Protein AF-A0A142YJD1-F1 (afdb_monomer)

Foldseek 3Di:
DDALLNVVCVVCPPPNLVVLCVQLVHDSQLSCQLLLQLLLLLLLLLLVCLLVVNQLPLLLVVLCCLQVPCVVVCVVPVPPDDPPDDDPQLLVSSCVRNPPQSQVSLVVSCVRSVGDSSSSSNSSSVVNSVSSNSLSVVLCVVPHRDSVSSNVVSVVCVVVSQVSHPPPDDSVSGDDDPDDDPPPDPDDPDDDDDPPPVVVVVVVVVVVVVVCVVVPDDDDDDDDDDDDDDDDDDDDDDDDDDDDDDDDPDPDDDQDALVVLLVLLLVLLVQLLVLLVQPQALVSLVVCVVVLVVSLVSLVVSVVSLVRDDPVSLVVSLVSCVVSLVSSVVSLVVQCVHPNNCVRCVVSSVSVNVSSVVSND

Mean predicted aligned error: 21.3 Å

Solvent-accessible surface area (backbone atoms only — not comparable to full-atom values): 21365 Å² total; per-residue (Å²): 133,84,50,72,65,54,59,53,49,63,65,46,71,54,78,51,36,60,50,48,13,63,74,42,74,48,55,55,69,39,43,49,48,33,48,58,40,44,56,28,47,52,52,45,50,52,35,51,36,32,71,67,67,78,34,34,65,61,52,49,54,53,28,45,49,50,62,71,40,74,51,58,51,36,71,74,32,88,76,73,58,67,96,84,63,72,77,79,52,20,42,57,56,45,35,69,68,46,43,76,45,37,60,51,48,33,55,52,43,18,68,74,31,74,43,55,54,67,31,43,44,52,49,42,26,62,45,35,55,53,54,45,37,52,52,26,52,57,35,53,76,72,80,35,94,46,67,69,52,50,42,52,47,38,61,67,42,42,66,58,31,61,71,48,34,49,93,94,65,54,84,83,76,50,80,74,74,89,89,67,88,80,81,70,80,83,75,72,94,68,93,76,82,76,68,79,66,56,60,60,54,52,52,52,53,52,52,52,52,52,54,52,62,70,71,69,64,85,85,78,78,87,81,88,79,89,80,83,90,84,84,90,85,90,81,84,83,86,83,86,89,87,86,84,82,90,75,80,84,74,90,68,77,81,75,76,50,46,65,60,54,38,50,54,51,48,49,51,44,50,52,53,43,49,54,50,67,68,36,82,41,40,68,42,37,64,67,40,49,65,57,57,52,49,49,49,54,51,50,53,56,50,45,62,51,55,74,69,37,55,73,75,41,48,53,55,31,29,64,70,40,48,66,52,53,53,54,36,51,54,46,52,55,55,40,51,70,36,76,64,21,30,86,70,40,42,75,60,50,52,51,43,52,54,59,57,47,67,62,68,108

Secondary structure (DSSP, 8-state):
---HHHHHHHHTSSHHHHHHHHHHTS-HHHHHHHHHHHHHHHHHHHHHHHHTTSSHHHHHHHHHHHHHSTHHHHHHSTT---TT-----HHHHHHHHHTHHHHHHHHHHHHHHT--HHHHHHHHHHHHHHHHHHHHHHHHTTT-S-HHHHHHHHHHHHHHHHHHSPTT--GGGSPPPSSS------------PPPTTHHHHHHHHHHHHHHHHHHS----PPP----PPPPP-------------PPP---PPPPPPHHHHHHHHHHHHHHHHHHHHH--SHHHHHHHHHHHHHHHHHHHHHHHHHTTS-HHHHHHHHHHHHHHHHHHHHHHHHHHTSTTTHHHHHHHHHHHHHHHHTTT-

Radius of gyration: 28.88 Å; Cα contacts (8 Å, |Δi|>4): 289; chains: 1; bounding box: 71×79×70 Å

pLDDT: mean 72.37, std 17.25, range [32.62, 90.38]

Structure (mmCIF, N/CA/C/O backbone):
data_AF-A0A142YJD1-F1
#
_entry.id   AF-A0A142YJD1-F1
#
loop_
_atom_site.group_PDB
_atom_site.id
_atom_site.type_symbol
_atom_site.label_atom_id
_atom_site.label_alt_id
_atom_site.label_comp_id
_atom_site.label_asym_id
_atom_site.label_entity_id
_atom_site.label_seq_id
_atom_site.pdbx_PDB_ins_code
_atom_site.Cartn_x
_atom_site.Cartn_y
_atom_site.Cartn_z
_atom_site.occupancy
_atom_site.B_iso_or_equiv
_atom_site.auth_seq_id
_atom_site.auth_comp_id
_atom_site.auth_asym_id
_atom_site.auth_atom_id
_atom_site.pdbx_PDB_model_num
ATOM 1 N N . MET A 1 1 ? 2.853 -19.750 1.373 1.00 45.62 1 MET A N 1
ATOM 2 C CA . MET A 1 1 ? 3.426 -18.808 2.361 1.00 45.62 1 MET A CA 1
ATOM 3 C C . MET A 1 1 ? 2.301 -18.374 3.280 1.00 45.62 1 MET A C 1
ATOM 5 O O . MET A 1 1 ? 1.230 -18.085 2.761 1.00 45.62 1 MET A O 1
ATOM 9 N N . ALA A 1 2 ? 2.502 -18.394 4.598 1.00 53.28 2 ALA A N 1
ATOM 10 C CA . ALA A 1 2 ? 1.503 -17.897 5.545 1.00 53.28 2 ALA A CA 1
ATOM 11 C C . ALA A 1 2 ? 1.293 -16.387 5.338 1.00 53.28 2 ALA A C 1
ATOM 13 O O . ALA A 1 2 ? 2.260 -15.671 5.062 1.00 53.28 2 ALA A O 1
ATOM 14 N N . SER A 1 3 ? 0.049 -15.910 5.430 1.00 69.81 3 SER A N 1
ATOM 15 C CA . SER A 1 3 ? -0.227 -14.475 5.357 1.00 69.81 3 SER A CA 1
ATOM 16 C C . SER A 1 3 ? 0.307 -13.784 6.612 1.00 69.81 3 SER A C 1
ATOM 18 O O . SER A 1 3 ? 0.278 -14.364 7.698 1.00 69.81 3 SER A O 1
ATOM 20 N N . ILE A 1 4 ? 0.734 -12.521 6.500 1.00 63.72 4 ILE A N 1
ATOM 21 C CA . ILE A 1 4 ? 1.094 -11.688 7.664 1.00 63.72 4 ILE A CA 1
ATOM 22 C C . ILE A 1 4 ? -0.046 -11.657 8.698 1.00 63.72 4 ILE A C 1
ATOM 24 O O . ILE A 1 4 ? 0.181 -11.617 9.903 1.00 63.72 4 ILE A O 1
ATOM 28 N N . ILE A 1 5 ? -1.284 -11.768 8.213 1.00 65.12 5 ILE A N 1
ATOM 29 C CA . ILE A 1 5 ? -2.489 -11.857 9.026 1.00 65.12 5 ILE A CA 1
ATOM 30 C C . ILE A 1 5 ? -2.532 -13.158 9.834 1.00 65.12 5 ILE A C 1
ATOM 32 O O . ILE A 1 5 ? -2.921 -13.115 10.996 1.00 65.12 5 ILE A O 1
ATOM 36 N N . ASP A 1 6 ? -2.129 -14.293 9.261 1.00 67.62 6 ASP A N 1
ATOM 37 C CA . ASP A 1 6 ? -2.118 -15.578 9.969 1.00 67.62 6 ASP A CA 1
ATOM 38 C C . ASP A 1 6 ? -1.031 -15.600 11.048 1.00 67.62 6 ASP A C 1
ATOM 40 O O . ASP A 1 6 ? -1.288 -16.041 12.162 1.00 67.62 6 ASP A O 1
ATOM 44 N N . VAL A 1 7 ? 0.142 -15.024 10.760 1.00 64.81 7 VAL A N 1
ATOM 45 C CA . VAL A 1 7 ? 1.244 -14.896 11.731 1.00 64.81 7 VAL A CA 1
ATOM 46 C C . VAL A 1 7 ? 0.843 -14.018 12.922 1.00 64.81 7 VAL A C 1
ATOM 48 O O . VAL A 1 7 ? 1.115 -14.362 14.070 1.00 64.81 7 VAL A O 1
ATOM 51 N N . ILE A 1 8 ? 0.160 -12.897 12.667 1.00 65.44 8 ILE A N 1
ATOM 52 C CA . ILE A 1 8 ? -0.301 -11.997 13.734 1.00 65.44 8 ILE A CA 1
ATOM 53 C C . ILE A 1 8 ? -1.469 -12.621 14.514 1.00 65.44 8 ILE A C 1
ATOM 55 O O . ILE A 1 8 ? -1.533 -12.485 15.734 1.00 65.44 8 ILE A O 1
ATOM 59 N N . LYS A 1 9 ? -2.384 -13.335 13.844 1.00 68.19 9 LYS A N 1
ATOM 60 C CA . LYS A 1 9 ? -3.492 -14.049 14.502 1.00 68.19 9 LYS A CA 1
ATOM 61 C C . LYS A 1 9 ? -2.994 -15.160 15.423 1.00 68.19 9 LYS A C 1
ATOM 63 O O . LYS A 1 9 ? -3.526 -15.301 16.523 1.00 68.19 9 LYS A O 1
ATOM 68 N N . ASP A 1 10 ? -1.974 -15.905 15.010 1.00 68.25 10 ASP A N 1
ATOM 69 C CA . ASP A 1 10 ? -1.376 -16.969 15.820 1.00 68.25 10 ASP A CA 1
ATOM 70 C C . ASP A 1 10 ? -0.753 -16.404 17.112 1.00 68.25 10 ASP A C 1
ATOM 72 O O . ASP A 1 10 ? -1.038 -16.887 18.207 1.00 68.25 10 ASP A O 1
ATOM 76 N N . GLN A 1 11 ? -0.048 -15.266 17.022 1.00 58.06 11 GLN A N 1
ATOM 77 C CA . GLN A 1 11 ? 0.482 -14.550 18.195 1.00 58.06 11 GLN A CA 1
ATOM 78 C C . GLN A 1 11 ? -0.601 -13.971 19.128 1.00 58.06 11 GLN A C 1
ATOM 80 O O . GLN A 1 11 ? -0.364 -13.805 20.325 1.00 58.06 11 GLN A O 1
ATOM 85 N N . LEU A 1 12 ? -1.799 -13.680 18.612 1.00 61.16 12 LEU A N 1
ATOM 86 C CA . LEU A 1 12 ? -2.906 -13.078 19.369 1.00 61.16 12 LEU A CA 1
ATOM 87 C C . LEU A 1 12 ? -3.793 -14.084 20.124 1.00 61.16 12 LEU A C 1
ATOM 89 O O . LEU A 1 12 ? -4.690 -13.665 20.855 1.00 61.16 12 LEU A O 1
ATOM 93 N N . SER A 1 13 ? -3.603 -15.392 19.944 1.00 61.88 13 SER A N 1
ATOM 94 C CA . SER A 1 13 ? -4.631 -16.391 20.285 1.00 61.88 13 SER A CA 1
ATOM 95 C C . SER A 1 13 ? -4.638 -16.888 21.743 1.00 61.88 13 SER A C 1
ATOM 97 O O . SER A 1 13 ? -5.540 -17.636 22.112 1.00 61.88 13 SER A O 1
ATOM 99 N N . GLY A 1 14 ? -3.698 -16.458 22.595 1.00 64.94 14 GLY A N 1
ATOM 100 C CA . GLY A 1 14 ? -3.580 -16.944 23.980 1.00 64.94 14 GLY A CA 1
ATOM 101 C C . GLY A 1 14 ? -3.284 -15.852 25.011 1.00 64.94 14 GLY A C 1
ATOM 102 O O . GLY A 1 14 ? -4.094 -14.961 25.252 1.00 64.94 14 GLY A O 1
ATOM 103 N N . ASP A 1 15 ? -2.096 -15.923 25.612 1.00 66.25 15 ASP A N 1
ATOM 104 C CA . ASP A 1 15 ? -1.635 -15.107 26.751 1.00 66.25 15 ASP A CA 1
ATOM 105 C C . ASP A 1 15 ? -1.685 -13.586 26.493 1.00 66.25 15 ASP A C 1
ATOM 107 O O . ASP A 1 15 ? -1.923 -12.770 27.386 1.00 66.25 15 ASP A O 1
ATOM 111 N N . MET A 1 16 ? -1.507 -13.195 25.230 1.00 67.19 16 MET A N 1
ATOM 112 C CA . MET A 1 16 ? -1.486 -11.799 24.806 1.00 67.19 16 MET A CA 1
ATOM 113 C C . MET A 1 16 ? -2.874 -11.153 24.838 1.00 67.19 16 MET A C 1
ATOM 115 O O . MET A 1 16 ? -2.995 -9.971 25.157 1.00 67.19 16 MET A O 1
ATOM 119 N N . LEU A 1 17 ? -3.928 -11.927 24.564 1.00 72.44 17 LEU A N 1
ATOM 120 C CA . LEU A 1 17 ? -5.298 -11.426 24.527 1.00 72.44 17 LEU A CA 1
ATOM 121 C C . LEU A 1 17 ? -5.806 -11.073 25.928 1.00 72.44 17 LEU A C 1
ATOM 123 O O . LEU A 1 17 ? -6.417 -10.020 26.098 1.00 72.44 17 LEU A O 1
ATOM 127 N N . GLY A 1 18 ? -5.502 -11.916 26.921 1.00 75.81 18 GLY A N 1
ATOM 128 C CA . GLY A 1 18 ? -5.834 -11.670 28.328 1.00 75.81 18 GLY A CA 1
ATOM 129 C C . GLY A 1 18 ? -5.043 -10.501 28.931 1.00 75.81 18 GLY A C 1
ATOM 130 O O . GLY A 1 18 ? -5.563 -9.708 29.717 1.00 75.81 18 GLY A O 1
ATOM 131 N N . LYS A 1 19 ? -3.785 -10.322 28.509 1.00 74.81 19 LYS A N 1
ATOM 132 C CA . LYS A 1 19 ? -2.979 -9.145 28.876 1.00 74.81 19 LYS A CA 1
ATOM 133 C C . LYS A 1 19 ? -3.511 -7.866 28.235 1.00 74.81 19 LYS A C 1
ATOM 135 O O . LYS A 1 19 ? -3.614 -6.845 28.910 1.00 74.81 19 LYS A O 1
ATOM 140 N N . MET A 1 20 ? -3.897 -7.921 26.961 1.00 73.31 20 MET A N 1
ATOM 141 C CA . MET A 1 20 ? -4.490 -6.784 26.257 1.00 73.31 20 MET A CA 1
ATOM 142 C C . MET A 1 20 ? -5.860 -6.415 26.824 1.00 73.31 20 MET A C 1
ATOM 144 O O . MET A 1 20 ? -6.098 -5.236 27.048 1.00 73.31 20 MET A O 1
ATOM 148 N N . SER A 1 21 ? -6.738 -7.384 27.104 1.00 79.12 21 SER A N 1
ATOM 149 C CA . SER A 1 21 ? -8.054 -7.134 27.712 1.00 79.12 21 SER A CA 1
ATOM 150 C C . SER A 1 21 ? -7.926 -6.452 29.076 1.00 79.12 21 SER A C 1
ATOM 152 O O . SER A 1 21 ? -8.615 -5.467 29.336 1.00 79.12 21 SER A O 1
ATOM 154 N N . SER A 1 22 ? -6.966 -6.898 29.893 1.00 81.06 22 SER A N 1
ATOM 155 C CA . SER A 1 22 ? -6.649 -6.297 31.192 1.00 81.06 22 SER A CA 1
ATOM 156 C C . SER A 1 22 ? -6.077 -4.884 31.053 1.00 81.06 22 SER A C 1
ATOM 158 O O . SER A 1 22 ? -6.475 -3.983 31.784 1.00 81.06 22 SER A O 1
ATOM 160 N N . ALA A 1 23 ? -5.179 -4.670 30.087 1.00 75.19 23 ALA A N 1
ATOM 161 C CA . ALA A 1 23 ? -4.550 -3.374 29.839 1.00 75.19 23 ALA A CA 1
ATOM 162 C C . ALA A 1 23 ? -5.522 -2.322 29.280 1.00 75.19 23 ALA A C 1
ATOM 164 O O . ALA A 1 23 ? -5.355 -1.131 29.539 1.00 75.19 23 ALA A O 1
ATOM 165 N N . ILE A 1 24 ? -6.527 -2.742 28.507 1.00 81.38 24 ILE A N 1
ATOM 166 C CA . ILE A 1 24 ? -7.519 -1.832 27.917 1.00 81.38 24 ILE A CA 1
ATOM 167 C C . ILE A 1 24 ? -8.821 -1.742 28.727 1.00 81.38 24 ILE A C 1
ATOM 169 O O . ILE A 1 24 ? -9.654 -0.893 28.422 1.00 81.38 24 ILE A O 1
ATOM 173 N N . GLY A 1 25 ? -8.992 -2.586 29.749 1.00 83.12 25 GLY A N 1
ATOM 174 C CA . GLY A 1 25 ? -10.167 -2.595 30.624 1.00 83.12 25 GLY A CA 1
ATOM 175 C C . GLY A 1 25 ? -11.447 -3.114 29.961 1.00 83.12 25 GLY A C 1
ATOM 176 O O . GLY A 1 25 ? -12.539 -2.707 30.348 1.00 83.12 25 GLY A O 1
ATOM 177 N N . GLU A 1 26 ? -11.337 -3.988 28.956 1.00 86.75 26 GLU A N 1
ATOM 178 C CA . GLU A 1 26 ? -12.481 -4.520 28.197 1.00 86.75 26 GLU A CA 1
ATOM 179 C C . GLU A 1 26 ? -12.514 -6.049 28.228 1.00 86.75 26 GLU A C 1
ATOM 181 O O . GLU A 1 26 ? -11.526 -6.709 28.533 1.00 86.75 26 GLU A O 1
ATOM 186 N N . SER A 1 27 ? -13.658 -6.642 27.878 1.00 86.12 27 SER A N 1
ATOM 187 C CA . SER A 1 27 ? -13.786 -8.103 27.791 1.00 86.12 27 SER A CA 1
ATOM 188 C C . SER A 1 27 ? -12.902 -8.690 26.683 1.00 86.12 27 SER A C 1
ATOM 190 O O . SER A 1 27 ? -12.828 -8.117 25.595 1.00 86.12 27 SER A O 1
ATOM 192 N N . GLU A 1 28 ? -12.353 -9.890 26.887 1.00 82.50 28 GLU A N 1
ATOM 193 C CA . GLU A 1 28 ? -11.561 -10.608 25.873 1.00 82.50 28 GLU A CA 1
ATOM 194 C C . GLU A 1 28 ? -12.276 -10.755 24.522 1.00 82.50 28 GLU A C 1
ATOM 196 O O . GLU A 1 28 ? -11.635 -10.661 23.478 1.00 82.50 28 GLU A O 1
ATOM 201 N N . ALA A 1 29 ? -13.601 -10.937 24.517 1.00 83.06 29 ALA A N 1
ATOM 202 C CA . ALA A 1 29 ? -14.391 -11.041 23.290 1.00 83.06 29 ALA A CA 1
ATOM 203 C C . ALA A 1 29 ? -14.360 -9.741 22.469 1.00 83.06 29 ALA A C 1
ATOM 205 O O . ALA A 1 29 ? -14.108 -9.767 21.261 1.00 83.06 29 ALA A O 1
ATOM 206 N N . LYS A 1 30 ? -14.555 -8.594 23.130 1.00 84.75 30 LYS A N 1
ATOM 207 C CA . LYS A 1 30 ? -14.435 -7.274 22.503 1.00 84.75 30 LYS A CA 1
ATOM 208 C C . LYS A 1 30 ? -13.003 -6.976 22.072 1.00 84.75 30 LYS A C 1
ATOM 210 O O . LYS A 1 30 ? -12.802 -6.507 20.958 1.00 84.75 30 LYS A O 1
ATOM 215 N N . THR A 1 31 ? -12.014 -7.310 22.902 1.00 84.81 31 THR A N 1
ATOM 216 C CA . THR A 1 31 ? -10.588 -7.167 22.573 1.00 84.81 31 THR A CA 1
ATOM 217 C C . THR A 1 31 ? -10.221 -7.981 21.339 1.00 84.81 31 THR A C 1
ATOM 219 O O . THR A 1 31 ? -9.565 -7.466 20.442 1.00 84.81 31 THR A O 1
ATOM 222 N N . ARG A 1 32 ? -10.693 -9.229 21.243 1.00 84.31 32 ARG A N 1
ATOM 223 C CA . ARG A 1 32 ? -10.475 -10.106 20.084 1.00 84.31 32 ARG A CA 1
ATOM 224 C C . ARG A 1 32 ? -11.132 -9.557 18.827 1.00 84.31 32 ARG A C 1
ATOM 226 O O . ARG A 1 32 ? -10.501 -9.551 17.775 1.00 84.31 32 ARG A O 1
ATOM 233 N N . SER A 1 33 ? -12.372 -9.083 18.940 1.00 85.81 33 SER A N 1
ATOM 234 C CA . SER A 1 33 ? -13.087 -8.441 17.832 1.00 85.81 33 SER A CA 1
ATOM 235 C C . SER A 1 33 ? -12.348 -7.188 17.348 1.00 85.81 33 SER A C 1
ATOM 237 O O . SER A 1 33 ? -12.042 -7.058 16.162 1.00 85.81 33 SER A O 1
ATOM 239 N N . ALA A 1 34 ? -11.966 -6.308 18.278 1.00 86.75 34 ALA A N 1
ATOM 240 C CA . ALA A 1 34 ? -11.208 -5.098 17.993 1.00 86.75 34 ALA A CA 1
ATOM 241 C C . ALA A 1 34 ? -9.848 -5.416 17.369 1.00 86.75 34 ALA A C 1
ATOM 243 O O . ALA A 1 34 ? -9.496 -4.828 16.358 1.00 86.75 34 ALA A O 1
ATOM 244 N N . ALA A 1 35 ? -9.094 -6.368 17.911 1.00 84.94 35 ALA A N 1
ATOM 245 C CA . ALA A 1 35 ? -7.773 -6.707 17.401 1.00 84.94 35 ALA A CA 1
ATOM 246 C C . ALA A 1 35 ? -7.844 -7.400 16.028 1.00 84.94 35 ALA A C 1
ATOM 248 O O . ALA A 1 35 ? -7.073 -7.071 15.125 1.00 84.94 35 ALA A O 1
ATOM 249 N N . GLY A 1 36 ? -8.826 -8.287 15.836 1.00 84.25 36 GLY A N 1
ATOM 250 C CA . GLY A 1 36 ? -9.086 -8.962 14.564 1.00 84.25 36 GLY A CA 1
ATOM 251 C C . GLY A 1 36 ? -9.480 -8.007 13.437 1.00 84.25 36 GLY A C 1
ATOM 252 O O . GLY A 1 36 ? -9.153 -8.272 12.284 1.00 84.25 36 GLY A O 1
ATOM 253 N N . ALA A 1 37 ? -10.118 -6.881 13.763 1.00 87.00 37 ALA A N 1
ATOM 254 C CA . ALA A 1 37 ? -10.401 -5.802 12.821 1.00 87.00 37 ALA A CA 1
ATOM 255 C C . ALA A 1 37 ? -9.256 -4.777 12.716 1.00 87.00 37 ALA A C 1
ATOM 257 O O . ALA A 1 37 ? -9.010 -4.247 11.633 1.00 87.00 37 ALA A O 1
ATOM 258 N N . ALA A 1 38 ? -8.521 -4.519 13.800 1.00 87.31 38 ALA A N 1
ATOM 259 C CA . ALA A 1 38 ? -7.427 -3.550 13.850 1.00 87.31 38 ALA A CA 1
ATOM 260 C C . ALA A 1 38 ? -6.281 -3.937 12.921 1.00 87.31 38 ALA A C 1
ATOM 262 O O . ALA A 1 38 ? -5.824 -3.109 12.142 1.00 87.31 38 ALA A O 1
ATOM 263 N N . VAL A 1 39 ? -5.836 -5.193 12.982 1.00 88.94 39 VAL A N 1
ATOM 264 C CA . VAL A 1 39 ? -4.693 -5.685 12.202 1.00 88.94 39 VAL A CA 1
ATOM 265 C C . VAL A 1 39 ? -4.894 -5.481 10.694 1.00 88.94 39 VAL A C 1
ATOM 267 O O . VAL A 1 39 ? -4.079 -4.781 10.085 1.00 88.94 39 VAL A O 1
ATOM 270 N N . PRO A 1 40 ? -5.966 -6.006 10.066 1.00 87.56 40 PRO A N 1
ATOM 271 C CA . PRO A 1 40 ? -6.187 -5.796 8.641 1.00 87.56 40 PRO A CA 1
ATOM 272 C C . PRO A 1 40 ? -6.481 -4.328 8.314 1.00 87.56 40 PRO A C 1
ATOM 274 O O . PRO A 1 40 ? -6.067 -3.870 7.257 1.00 87.56 40 PRO A O 1
ATOM 277 N N . SER A 1 41 ? -7.107 -3.556 9.211 1.00 88.94 41 SER A N 1
ATOM 278 C CA . SER A 1 41 ? -7.398 -2.133 8.964 1.00 88.94 41 SER A CA 1
ATOM 279 C C . SER A 1 41 ? -6.149 -1.248 8.983 1.00 88.94 41 SER A C 1
ATOM 281 O O . SER A 1 41 ? -5.998 -0.382 8.126 1.00 88.94 41 SER A O 1
ATOM 283 N N . VAL A 1 42 ? -5.223 -1.475 9.920 1.00 89.50 42 VAL A N 1
ATOM 284 C CA . VAL A 1 42 ? -3.933 -0.768 9.961 1.00 89.50 42 VAL A CA 1
ATOM 285 C C . VAL A 1 42 ? -3.107 -1.124 8.726 1.00 89.50 42 VAL A C 1
ATOM 287 O O . VAL A 1 42 ? -2.574 -0.230 8.077 1.00 89.50 42 VAL A O 1
ATOM 290 N N . LEU A 1 43 ? -3.050 -2.406 8.349 1.00 89.25 43 LEU A N 1
ATOM 291 C CA . LEU A 1 43 ? -2.361 -2.841 7.129 1.00 89.25 43 LEU A CA 1
ATOM 292 C C . LEU A 1 43 ? -2.983 -2.236 5.866 1.00 89.25 43 LEU A C 1
ATOM 294 O O . LEU A 1 43 ? -2.256 -1.808 4.975 1.00 89.25 43 LEU A O 1
ATOM 298 N N . ALA A 1 44 ? -4.312 -2.164 5.802 1.00 87.69 44 ALA A N 1
ATOM 299 C CA . ALA A 1 44 ? -5.05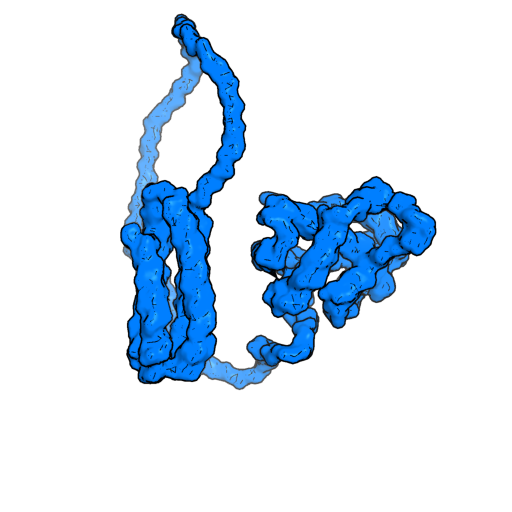1 -1.554 4.703 1.00 87.69 44 ALA A CA 1
ATOM 300 C C . ALA A 1 44 ? -4.717 -0.063 4.564 1.00 87.69 44 ALA A C 1
ATOM 302 O O . ALA A 1 44 ? -4.425 0.415 3.470 1.00 87.69 44 ALA A O 1
ATOM 303 N N . LEU A 1 45 ? -4.693 0.661 5.679 1.00 88.00 45 LEU A N 1
ATOM 304 C CA . LEU A 1 45 ? -4.345 2.074 5.699 1.00 88.00 45 LEU A CA 1
ATOM 305 C C . LEU A 1 45 ? -2.886 2.338 5.323 1.00 88.00 45 LEU A C 1
ATOM 307 O O . LEU A 1 45 ? -2.622 3.222 4.514 1.00 88.00 45 LEU A O 1
ATOM 311 N N . LEU A 1 46 ? -1.948 1.550 5.854 1.00 88.00 46 LEU A N 1
ATOM 312 C CA . LEU A 1 46 ? -0.539 1.630 5.464 1.00 88.00 46 LEU A CA 1
ATOM 313 C C . LEU A 1 46 ? -0.366 1.330 3.972 1.00 88.00 46 LEU A C 1
ATOM 315 O O . LEU A 1 46 ? 0.351 2.052 3.283 1.00 88.00 46 LEU A O 1
ATOM 319 N N . ALA A 1 47 ? -1.070 0.321 3.450 1.00 87.19 47 ALA A N 1
ATOM 320 C CA . ALA A 1 47 ? -1.079 0.019 2.025 1.00 87.19 47 ALA A CA 1
ATOM 321 C C . ALA A 1 47 ? -1.599 1.209 1.213 1.00 87.19 47 AL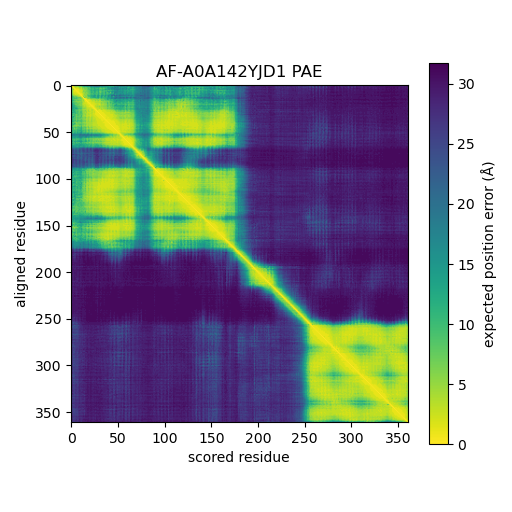A A C 1
ATOM 323 O O . ALA A 1 47 ? -0.973 1.594 0.232 1.00 87.19 47 ALA A O 1
ATOM 324 N N . ASN A 1 48 ? -2.707 1.827 1.628 1.00 85.75 48 ASN A N 1
ATOM 325 C CA . ASN A 1 48 ? -3.245 3.006 0.957 1.00 85.75 48 ASN A CA 1
ATOM 326 C C . ASN A 1 48 ? -2.239 4.164 0.948 1.00 85.75 48 ASN A C 1
ATOM 328 O O . ASN A 1 48 ? -2.056 4.807 -0.081 1.00 85.75 48 ASN A O 1
ATOM 332 N N . GLU A 1 49 ? -1.558 4.398 2.065 1.00 85.56 49 GLU A N 1
ATOM 333 C CA . GLU A 1 49 ? -0.606 5.496 2.222 1.00 85.56 49 GLU A CA 1
ATOM 334 C 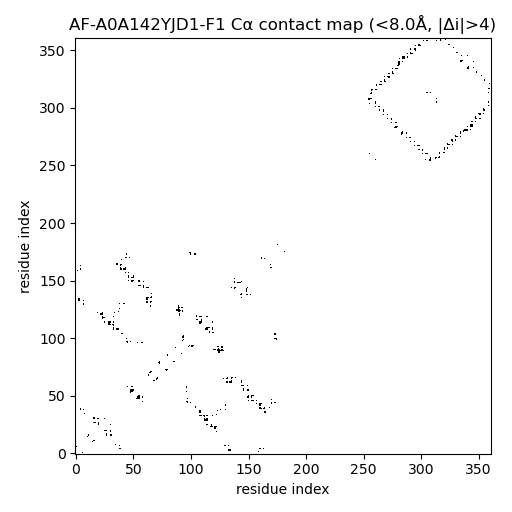C . GLU A 1 49 ? 0.667 5.308 1.376 1.00 85.56 49 GLU A C 1
ATOM 336 O O . GLU A 1 49 ? 1.172 6.254 0.759 1.00 85.56 49 GLU A O 1
ATOM 341 N N . VAL A 1 50 ? 1.157 4.067 1.292 1.00 86.94 50 VAL A N 1
ATOM 342 C CA . VAL A 1 50 ? 2.288 3.686 0.436 1.00 86.94 50 VAL A CA 1
ATOM 343 C C . VAL A 1 50 ? 1.895 3.754 -1.040 1.00 86.94 50 VAL A C 1
ATOM 345 O O . VAL A 1 50 ? 2.596 4.382 -1.831 1.00 86.94 50 VAL A O 1
ATOM 348 N N . LEU A 1 51 ? 0.770 3.137 -1.417 1.00 83.06 51 LEU A N 1
ATOM 349 C CA . LEU A 1 51 ? 0.312 3.058 -2.808 1.00 83.06 51 LEU A CA 1
ATOM 350 C C . LEU A 1 51 ? -0.128 4.422 -3.361 1.00 83.06 51 LEU A C 1
ATOM 352 O O . LEU A 1 51 ? -0.044 4.644 -4.564 1.00 83.06 51 LEU A O 1
ATOM 356 N N . SER A 1 52 ? -0.543 5.353 -2.496 1.00 77.94 52 SER A N 1
ATOM 357 C CA . SER A 1 52 ? -0.838 6.744 -2.874 1.00 77.94 52 SER A CA 1
ATOM 358 C C . SER A 1 52 ? 0.423 7.593 -3.095 1.00 77.94 52 SER A C 1
ATOM 360 O O . SER A 1 52 ? 0.315 8.763 -3.456 1.00 77.94 52 SER A O 1
ATOM 362 N N . GLY A 1 53 ? 1.618 7.046 -2.839 1.00 70.50 53 GLY A N 1
ATOM 363 C CA . GLY A 1 53 ? 2.907 7.707 -3.060 1.00 70.50 53 GLY A CA 1
ATOM 364 C C . GLY A 1 53 ? 3.283 8.794 -2.044 1.00 70.50 53 GLY A C 1
ATOM 365 O O . GLY A 1 53 ? 4.402 9.296 -2.098 1.00 70.50 53 GLY A O 1
ATOM 366 N N . LYS A 1 54 ? 2.396 9.154 -1.102 1.00 66.50 54 LYS A N 1
ATOM 367 C CA . LYS A 1 54 ? 2.606 10.271 -0.158 1.00 66.50 54 LYS A CA 1
ATOM 368 C C . LYS A 1 54 ? 3.301 9.879 1.148 1.00 66.50 54 LYS A C 1
ATOM 370 O O . LYS A 1 54 ? 4.088 10.675 1.647 1.00 66.50 54 LYS A O 1
ATO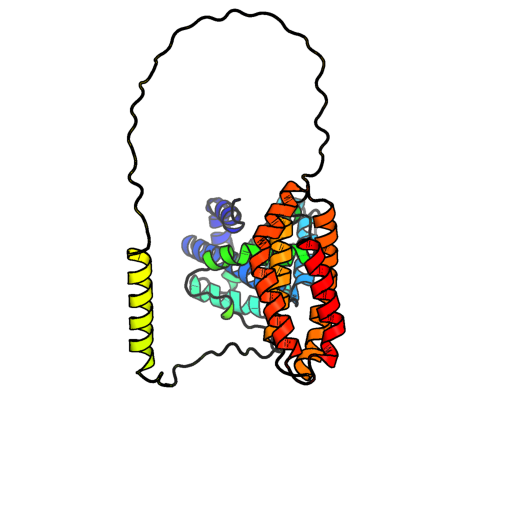M 375 N N . GLY A 1 55 ? 3.084 8.670 1.675 1.00 73.94 55 GLY A N 1
ATOM 376 C CA . GLY A 1 55 ? 3.693 8.250 2.949 1.00 73.94 55 GLY A CA 1
ATOM 377 C C . GLY A 1 55 ? 4.642 7.058 2.855 1.00 73.94 55 GLY A C 1
ATOM 378 O O . GLY A 1 55 ? 5.133 6.590 3.880 1.00 73.94 55 GLY A O 1
ATOM 379 N N . ALA A 1 56 ? 4.976 6.595 1.646 1.00 80.62 56 ALA A N 1
ATOM 380 C CA . ALA A 1 56 ? 5.924 5.495 1.453 1.00 80.62 56 ALA A CA 1
ATOM 381 C C . ALA A 1 56 ? 7.291 5.761 2.113 1.00 80.62 56 ALA A C 1
ATOM 383 O O . ALA A 1 56 ? 7.874 4.855 2.701 1.00 80.62 56 ALA A O 1
ATOM 384 N N . GLY A 1 57 ? 7.781 7.006 2.065 1.00 82.56 57 GLY A N 1
ATOM 385 C CA . GLY A 1 57 ? 9.044 7.397 2.698 1.00 82.56 57 GLY A CA 1
ATOM 386 C C . GLY A 1 57 ? 9.000 7.337 4.227 1.00 82.56 57 GLY A C 1
ATOM 387 O O . GLY A 1 57 ? 9.887 6.745 4.837 1.00 82.56 57 GLY A O 1
ATOM 388 N N . ALA A 1 58 ? 7.945 7.885 4.837 1.00 83.56 58 ALA A N 1
ATOM 389 C CA . ALA A 1 58 ? 7.768 7.885 6.289 1.00 83.56 58 ALA A CA 1
ATOM 390 C C . ALA A 1 58 ? 7.599 6.459 6.832 1.00 83.56 58 ALA A C 1
ATOM 392 O O . ALA A 1 58 ? 8.289 6.062 7.768 1.00 83.56 58 ALA A O 1
ATOM 393 N N . VAL A 1 59 ? 6.752 5.652 6.181 1.00 86.69 59 VAL A N 1
ATOM 394 C CA . VAL A 1 59 ? 6.565 4.237 6.527 1.00 86.69 59 VAL A CA 1
ATOM 395 C C . VAL A 1 59 ? 7.887 3.482 6.406 1.00 86.69 59 VAL A C 1
ATOM 397 O O . VAL A 1 59 ? 8.243 2.722 7.301 1.00 86.69 59 VAL A O 1
ATOM 400 N N . LEU A 1 60 ? 8.653 3.718 5.339 1.00 85.69 60 LEU A N 1
ATOM 401 C CA . LEU A 1 60 ? 9.943 3.068 5.146 1.00 85.69 60 LEU A CA 1
ATOM 402 C C . LEU A 1 60 ? 10.970 3.454 6.217 1.00 85.69 60 LEU A C 1
ATOM 404 O O . LEU A 1 60 ? 11.706 2.587 6.687 1.00 85.69 60 LEU A O 1
ATOM 408 N N . GLU A 1 61 ? 11.049 4.730 6.593 1.00 82.50 61 GLU A N 1
ATOM 409 C CA . GLU A 1 61 ? 11.954 5.196 7.646 1.00 82.50 61 GLU A CA 1
ATOM 410 C C . GLU A 1 61 ? 11.614 4.543 8.988 1.00 82.50 61 GLU A C 1
ATOM 412 O O . GLU A 1 61 ? 12.498 4.018 9.668 1.00 82.50 61 GLU A O 1
ATOM 417 N N . THR A 1 62 ? 10.328 4.490 9.331 1.00 83.12 62 THR A N 1
ATOM 418 C CA . THR A 1 62 ? 9.857 3.803 10.531 1.00 83.12 62 THR A CA 1
ATOM 419 C C . THR A 1 62 ? 10.167 2.309 10.475 1.00 83.12 62 THR A C 1
ATOM 421 O O . THR A 1 62 ? 10.741 1.771 11.416 1.00 83.12 62 THR A O 1
ATOM 424 N N . LEU A 1 63 ? 9.887 1.631 9.359 1.00 83.12 63 LEU A N 1
ATOM 425 C CA . LEU A 1 63 ? 10.214 0.212 9.195 1.00 83.12 63 LEU A CA 1
ATOM 426 C C . LEU A 1 63 ? 11.719 -0.053 9.316 1.00 83.12 63 LEU A C 1
ATOM 428 O O . LEU A 1 63 ? 12.108 -1.058 9.898 1.00 83.12 63 LEU A O 1
ATOM 432 N N . LYS A 1 64 ? 12.580 0.844 8.820 1.00 81.00 64 LYS A N 1
ATOM 433 C CA . LYS A 1 64 ? 14.037 0.741 8.995 1.00 81.00 64 LYS A CA 1
ATOM 434 C C . LYS A 1 64 ? 14.458 0.851 10.460 1.00 81.00 64 LYS A C 1
ATOM 436 O O . LYS A 1 64 ? 15.342 0.097 10.861 1.00 81.00 64 LYS A O 1
ATOM 441 N N . LYS A 1 65 ? 13.814 1.713 11.256 1.00 75.44 65 LYS A N 1
ATOM 442 C CA . LYS A 1 65 ? 14.042 1.799 12.712 1.00 75.44 65 LYS A CA 1
ATOM 443 C C . LYS A 1 65 ? 13.695 0.469 13.395 1.00 75.44 65 LYS A C 1
ATOM 445 O O . LYS A 1 65 ? 14.540 -0.090 14.084 1.00 75.44 65 LYS A O 1
ATOM 450 N N . TYR A 1 66 ? 12.547 -0.120 13.053 1.00 71.62 66 TYR A N 1
ATOM 451 C CA . TYR A 1 66 ? 12.117 -1.420 13.590 1.00 71.62 66 TYR A CA 1
ATOM 452 C C . TYR A 1 66 ? 12.900 -2.638 13.057 1.00 71.62 66 TYR A C 1
ATOM 454 O O . TYR A 1 66 ? 12.944 -3.673 13.716 1.00 71.62 66 TYR A O 1
ATOM 462 N N . ALA A 1 67 ? 13.510 -2.556 11.870 1.00 62.78 67 ALA A N 1
ATOM 463 C CA . ALA A 1 67 ? 14.207 -3.679 11.229 1.00 62.78 67 ALA A CA 1
ATOM 464 C C . ALA A 1 67 ? 15.739 -3.678 11.374 1.00 62.78 67 ALA A C 1
ATOM 466 O O . ALA A 1 67 ? 16.390 -4.694 11.078 1.00 62.78 67 ALA A O 1
ATOM 467 N N . GLY A 1 68 ? 16.309 -2.509 11.678 1.00 48.69 68 GLY A N 1
ATOM 468 C CA . GLY A 1 68 ? 17.747 -2.243 11.725 1.00 48.69 68 GLY A CA 1
ATOM 469 C C . GLY A 1 68 ? 18.246 -1.724 13.073 1.00 48.69 68 GLY A C 1
ATOM 470 O O . GLY A 1 68 ? 19.447 -1.788 13.313 1.00 48.69 68 GLY A O 1
ATOM 471 N N . GLY A 1 69 ? 17.361 -1.243 13.949 1.00 47.78 69 GLY A N 1
ATOM 472 C CA . GLY A 1 69 ? 17.695 -0.933 15.333 1.00 47.78 69 GLY A CA 1
ATOM 473 C C . GLY A 1 69 ? 17.613 -2.171 16.221 1.00 47.78 69 GLY A C 1
ATOM 474 O O . GLY A 1 69 ? 16.814 -3.076 15.977 1.00 47.78 69 GLY A O 1
ATOM 475 N N . ASP A 1 70 ? 18.381 -2.164 17.306 1.00 46.53 70 ASP A N 1
ATOM 476 C CA . ASP A 1 70 ? 18.311 -3.095 18.443 1.00 46.53 70 ASP A CA 1
ATOM 477 C C . ASP A 1 70 ? 16.938 -3.040 19.172 1.00 46.53 70 ASP A C 1
ATOM 479 O O . ASP A 1 70 ? 16.794 -3.442 20.315 1.00 46.53 70 ASP A O 1
ATOM 483 N N . GLU A 1 71 ? 15.871 -2.565 18.523 1.00 48.19 71 GLU A N 1
ATOM 484 C CA . GLU A 1 71 ? 14.499 -2.542 19.042 1.00 48.19 71 GLU A CA 1
ATOM 485 C C . GLU A 1 71 ? 13.847 -3.936 19.005 1.00 48.19 71 GLU A C 1
ATOM 487 O O . GLU A 1 71 ? 12.911 -4.245 19.740 1.00 48.19 71 GLU A O 1
ATOM 492 N N . THR A 1 72 ? 14.397 -4.866 18.221 1.00 48.69 72 THR A N 1
ATOM 493 C CA . THR A 1 72 ? 14.099 -6.289 18.427 1.00 48.69 72 THR A CA 1
ATOM 494 C C . THR A 1 72 ? 14.644 -6.800 19.763 1.00 48.69 72 THR A C 1
ATOM 496 O O . THR A 1 72 ? 14.132 -7.797 20.267 1.00 48.69 72 THR A O 1
ATOM 499 N N . ALA A 1 73 ? 15.635 -6.134 20.376 1.00 42.31 73 ALA A N 1
ATOM 500 C CA . ALA A 1 73 ? 16.093 -6.458 21.726 1.00 42.31 73 ALA A CA 1
ATOM 501 C C . ALA A 1 73 ? 15.157 -5.896 22.807 1.00 42.31 73 ALA A C 1
ATOM 503 O O . ALA A 1 73 ? 14.953 -6.569 23.815 1.00 42.31 73 ALA A O 1
ATOM 504 N N . THR A 1 74 ? 14.500 -4.753 22.578 1.00 46.84 74 THR A N 1
ATOM 505 C CA . THR A 1 74 ? 13.425 -4.241 23.452 1.00 46.84 74 THR A CA 1
ATOM 506 C C . THR A 1 74 ? 12.113 -5.014 23.298 1.00 46.84 74 THR A C 1
ATOM 508 O O . THR A 1 74 ? 11.380 -5.174 24.272 1.00 46.84 74 THR A O 1
ATOM 511 N N . LEU A 1 75 ? 11.841 -5.591 22.122 1.00 47.19 75 LEU A N 1
ATOM 512 C CA . LEU A 1 75 ? 10.756 -6.566 21.930 1.00 47.19 75 LEU A CA 1
ATOM 513 C C . LEU A 1 75 ? 11.077 -7.940 22.548 1.00 47.19 75 LEU A C 1
ATOM 515 O O . LEU A 1 75 ? 10.170 -8.642 22.993 1.00 47.19 75 LEU A O 1
ATOM 519 N N . ARG A 1 76 ? 12.360 -8.330 22.603 1.00 47.44 76 ARG A N 1
ATOM 520 C CA . ARG A 1 76 ? 12.824 -9.581 23.237 1.00 47.44 76 ARG A CA 1
ATOM 521 C C . ARG A 1 76 ? 13.017 -9.450 24.752 1.00 47.44 76 ARG A C 1
ATOM 523 O O . ARG A 1 76 ? 13.009 -10.456 25.455 1.00 47.44 76 ARG A O 1
ATOM 530 N N . SER A 1 77 ? 13.173 -8.225 25.247 1.00 41.12 77 SER A N 1
ATOM 531 C CA . SER A 1 77 ? 13.275 -7.870 26.659 1.00 41.12 77 SER A CA 1
ATOM 532 C C . SER A 1 77 ? 12.371 -6.665 26.942 1.00 41.12 77 SER A C 1
ATOM 534 O O . SER A 1 77 ? 12.837 -5.520 26.868 1.00 41.12 77 SER A O 1
ATOM 536 N N . PRO A 1 78 ? 11.081 -6.888 27.262 1.00 41.19 78 PRO A N 1
ATOM 537 C CA . PRO A 1 78 ? 10.189 -5.832 27.729 1.00 41.19 78 PRO A CA 1
ATOM 538 C C . PRO A 1 78 ? 10.677 -5.348 29.107 1.00 41.19 78 PRO A C 1
ATOM 540 O O . PRO A 1 78 ? 10.216 -5.808 30.147 1.00 41.19 78 PRO A O 1
ATOM 543 N N . GLY A 1 79 ? 11.694 -4.484 29.114 1.00 42.94 79 GLY A N 1
ATOM 544 C CA . GLY A 1 79 ? 12.386 -4.024 30.322 1.00 42.94 79 GLY A CA 1
ATOM 545 C C . GLY A 1 79 ? 13.815 -3.509 30.111 1.00 42.94 79 GLY A C 1
ATOM 546 O O . GLY A 1 79 ? 14.333 -2.818 30.981 1.00 42.94 79 GLY A O 1
ATOM 547 N N . ALA A 1 80 ? 14.456 -3.777 28.968 1.00 42.00 80 ALA A N 1
ATOM 548 C CA . ALA A 1 80 ? 15.785 -3.237 28.667 1.00 42.00 80 ALA A CA 1
ATOM 549 C C . ALA A 1 80 ? 15.682 -1.843 28.025 1.00 42.00 80 ALA A C 1
ATOM 551 O O . ALA A 1 80 ? 15.924 -1.689 26.837 1.00 42.00 80 ALA A O 1
ATOM 552 N N . HIS A 1 81 ? 15.253 -0.835 28.785 1.00 46.53 81 HIS A N 1
ATOM 553 C CA . HIS A 1 81 ? 15.392 0.568 28.376 1.00 46.53 81 HIS A CA 1
ATOM 554 C C . HIS A 1 81 ? 16.315 1.274 29.364 1.00 46.53 81 HIS A C 1
ATOM 556 O O . HIS A 1 81 ? 16.257 1.020 30.571 1.00 46.53 81 HIS A O 1
ATOM 562 N N . ALA A 1 82 ? 17.171 2.160 28.852 1.00 45.03 82 ALA A N 1
ATOM 563 C CA . ALA A 1 82 ? 17.893 3.102 29.691 1.00 45.03 82 ALA A CA 1
ATOM 564 C C . ALA A 1 82 ? 16.875 3.923 30.516 1.00 45.03 82 ALA A C 1
ATOM 566 O O . ALA A 1 82 ? 15.805 4.265 29.999 1.00 45.03 82 ALA A O 1
ATOM 567 N N . PRO A 1 83 ? 17.159 4.240 31.792 1.00 33.25 83 PRO A N 1
ATOM 568 C CA . PRO A 1 83 ? 16.227 4.994 32.619 1.00 33.25 83 PRO A CA 1
ATOM 569 C C . PRO A 1 83 ? 16.032 6.393 32.020 1.00 33.25 83 PRO A C 1
ATOM 571 O O . PRO A 1 83 ? 16.935 7.221 32.080 1.00 33.25 83 PRO A O 1
ATOM 574 N N . GLY A 1 84 ? 14.861 6.644 31.425 1.00 44.03 84 GLY A N 1
ATOM 575 C CA . GLY A 1 84 ? 14.488 7.940 30.844 1.00 44.03 84 GLY A CA 1
ATOM 576 C C . GLY A 1 84 ? 13.939 7.882 29.416 1.00 44.03 84 GLY A C 1
ATOM 577 O O . GLY A 1 84 ? 13.233 8.805 29.015 1.00 44.03 84 GLY A O 1
ATOM 578 N N . GLU A 1 85 ? 14.175 6.799 28.673 1.00 42.03 85 GLU A N 1
ATOM 579 C CA . GLU A 1 85 ? 13.569 6.611 27.351 1.00 42.03 85 GLU A CA 1
ATOM 580 C C . GLU A 1 85 ? 12.261 5.839 27.503 1.00 42.03 85 GLU A C 1
ATOM 582 O O . GLU A 1 85 ? 12.226 4.615 27.627 1.00 42.03 85 GLU A O 1
ATOM 587 N N . THR A 1 86 ? 11.157 6.584 27.559 1.00 44.38 86 THR A N 1
ATOM 588 C CA . THR A 1 86 ? 9.834 5.975 27.420 1.00 44.38 86 THR A CA 1
ATOM 589 C C . THR A 1 86 ? 9.760 5.332 26.032 1.00 44.38 86 THR A C 1
ATOM 591 O O . THR A 1 86 ? 10.100 5.999 25.051 1.00 44.38 86 THR A O 1
ATOM 594 N N . PRO A 1 87 ? 9.349 4.052 25.917 1.00 49.75 87 PRO A N 1
ATOM 595 C CA . PRO A 1 87 ? 9.097 3.450 24.616 1.00 49.75 87 PRO A CA 1
ATOM 596 C C . PRO A 1 87 ? 8.148 4.380 23.866 1.00 49.75 87 PRO A C 1
ATOM 598 O O . PRO A 1 87 ? 7.083 4.711 24.397 1.00 49.75 87 PRO A O 1
ATOM 601 N N . SER A 1 88 ? 8.541 4.845 22.677 1.00 53.22 88 SER A N 1
ATOM 602 C CA . SER A 1 88 ? 7.662 5.681 21.857 1.00 53.22 88 SER A CA 1
ATOM 603 C C . SER A 1 88 ? 6.354 4.924 21.684 1.00 53.22 88 SER A C 1
ATOM 605 O O . SER A 1 88 ? 6.342 3.829 21.117 1.00 53.22 88 SER A O 1
ATOM 607 N N . ALA A 1 89 ? 5.266 5.449 22.252 1.00 62.94 89 ALA A N 1
ATOM 608 C CA . ALA A 1 89 ? 4.014 4.719 22.269 1.00 62.94 89 ALA A CA 1
ATOM 609 C C . ALA A 1 89 ? 3.610 4.458 20.815 1.00 62.94 89 ALA A C 1
ATOM 611 O O . ALA A 1 89 ? 3.575 5.374 19.990 1.00 62.94 89 ALA A O 1
ATOM 612 N N . GLY A 1 90 ? 3.313 3.200 20.476 1.00 68.19 90 GLY A N 1
ATOM 613 C CA . GLY A 1 90 ? 2.982 2.809 19.105 1.00 68.19 90 GLY A CA 1
ATOM 614 C C . GLY A 1 90 ? 1.838 3.633 18.508 1.00 68.19 90 GLY A C 1
ATOM 615 O O . GLY A 1 90 ? 1.758 3.783 17.294 1.00 68.19 90 GLY A O 1
ATOM 616 N N . SER A 1 91 ? 0.985 4.236 19.347 1.00 72.62 91 SER A N 1
ATOM 617 C CA . SER A 1 91 ? -0.064 5.154 18.904 1.00 72.62 91 SER A CA 1
ATOM 618 C C . SER A 1 91 ? 0.453 6.477 18.339 1.00 72.62 91 SER A C 1
ATOM 620 O O . SER A 1 91 ? -0.209 7.034 17.474 1.00 72.62 91 SER A O 1
ATOM 622 N N . ASP A 1 92 ? 1.597 6.985 18.799 1.00 79.00 92 ASP A N 1
ATOM 623 C CA . ASP A 1 92 ? 2.180 8.235 18.294 1.00 79.00 92 ASP A CA 1
ATOM 624 C C . ASP A 1 92 ? 2.893 7.996 16.961 1.00 79.00 92 ASP A C 1
ATOM 626 O O . ASP A 1 92 ? 2.740 8.773 16.020 1.00 79.00 92 ASP A O 1
ATOM 630 N N . VAL A 1 93 ? 3.570 6.850 16.833 1.00 82.88 93 VAL A N 1
ATOM 631 C CA . VAL A 1 93 ? 4.142 6.388 15.560 1.00 82.88 93 VAL A CA 1
ATOM 632 C C . VAL A 1 93 ? 3.037 6.176 14.525 1.00 82.88 93 VAL A C 1
ATOM 634 O O . VAL A 1 93 ? 3.098 6.728 13.429 1.00 82.88 93 VAL A O 1
ATOM 637 N N . LEU A 1 94 ? 1.988 5.425 14.874 1.00 85.25 94 LEU A N 1
ATOM 638 C CA . LEU A 1 94 ? 0.845 5.212 13.985 1.00 85.25 94 LEU A CA 1
ATOM 639 C C . LEU A 1 94 ? 0.095 6.516 13.692 1.00 85.25 94 LEU A 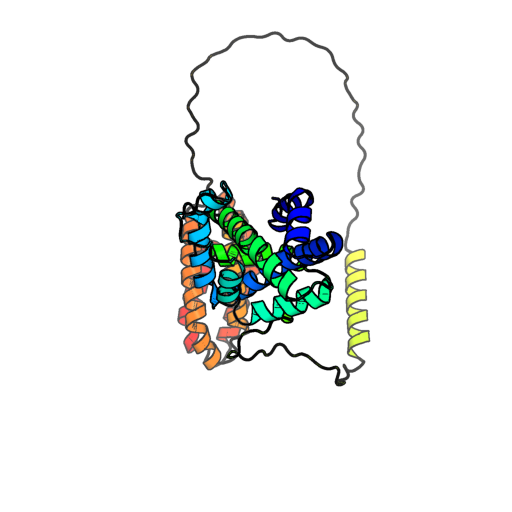C 1
ATOM 641 O O . LEU A 1 94 ? -0.308 6.732 12.555 1.00 85.25 94 LEU A O 1
ATOM 645 N N . GLY A 1 95 ? -0.057 7.397 14.681 1.00 85.38 95 GLY A N 1
ATOM 646 C CA . GLY A 1 95 ? -0.663 8.715 14.507 1.00 85.38 95 GLY A CA 1
ATOM 647 C C . GLY A 1 95 ? 0.107 9.586 13.516 1.00 85.38 95 GLY A C 1
ATOM 648 O O . GLY A 1 95 ? -0.504 10.209 12.653 1.00 85.38 95 GLY A O 1
ATOM 649 N N . SER A 1 96 ? 1.440 9.572 13.575 1.00 83.19 96 SER A N 1
ATOM 650 C CA . SER A 1 96 ? 2.296 10.291 12.628 1.00 83.19 96 SER A CA 1
ATOM 651 C C . SER A 1 96 ? 2.288 9.673 11.228 1.00 83.19 96 SER A C 1
ATOM 653 O O . SER A 1 96 ? 2.378 10.409 10.250 1.00 83.19 96 SER A O 1
ATOM 655 N N . LEU A 1 97 ? 2.206 8.343 11.115 1.00 85.56 97 LEU A N 1
ATOM 656 C CA . LEU A 1 97 ? 2.222 7.639 9.826 1.00 85.56 97 LEU A CA 1
ATOM 657 C C . LEU A 1 97 ? 0.883 7.699 9.090 1.00 85.56 97 LEU A C 1
ATOM 659 O O . LEU A 1 97 ? 0.851 7.769 7.868 1.00 85.56 97 LEU A O 1
ATOM 663 N N . LEU A 1 98 ? -0.218 7.618 9.831 1.00 85.69 98 LEU A N 1
ATOM 664 C CA . LEU A 1 98 ? -1.573 7.546 9.284 1.00 85.69 98 LEU A CA 1
ATOM 665 C C . LEU A 1 98 ? -2.267 8.914 9.282 1.00 85.69 98 LEU A C 1
ATOM 667 O O . LEU A 1 98 ? -3.294 9.090 8.622 1.00 85.69 98 LEU A O 1
ATOM 671 N N . GLY A 1 99 ? -1.744 9.877 10.044 1.00 85.50 99 GLY A N 1
ATOM 672 C CA . GLY A 1 99 ? -2.282 11.225 10.144 1.00 85.50 99 GLY A CA 1
ATOM 673 C C . GLY A 1 99 ? -3.775 11.223 10.516 1.00 85.50 99 GLY A C 1
ATOM 674 O O . GLY A 1 99 ? -4.180 10.529 11.455 1.00 85.50 99 GLY A O 1
ATOM 675 N N . PRO A 1 100 ? -4.636 11.945 9.771 1.00 83.38 100 PRO A N 1
ATOM 676 C CA . PRO A 1 100 ? -6.079 11.996 10.028 1.00 83.38 100 PRO A CA 1
ATOM 677 C C . PRO A 1 100 ? -6.770 10.624 10.008 1.00 83.38 100 PRO A C 1
ATOM 679 O O . PRO A 1 100 ? -7.785 10.431 10.682 1.00 83.38 100 PRO A O 1
ATOM 682 N N . ASN A 1 101 ? -6.219 9.653 9.270 1.00 85.25 101 ASN A N 1
ATOM 683 C CA . ASN A 1 101 ? -6.787 8.310 9.168 1.00 85.25 101 ASN A CA 1
ATOM 684 C C . ASN A 1 101 ? -6.656 7.513 10.469 1.00 85.25 101 ASN A C 1
ATOM 686 O O . ASN A 1 101 ? -7.456 6.608 10.697 1.00 85.25 101 ASN A O 1
ATOM 690 N N . PHE A 1 102 ? -5.719 7.871 11.352 1.00 88.12 102 PHE A N 1
ATOM 691 C CA . PHE A 1 102 ? -5.595 7.248 12.669 1.00 88.12 102 PHE A CA 1
ATOM 692 C C . PHE A 1 102 ? -6.829 7.513 13.542 1.00 88.12 102 PHE A C 1
ATOM 694 O O . PHE A 1 102 ? -7.406 6.590 14.116 1.00 88.12 102 PHE A O 1
ATOM 701 N N . SER A 1 103 ? -7.291 8.765 13.587 1.00 88.19 103 SER A N 1
ATOM 702 C CA . SER A 1 103 ? -8.498 9.151 14.330 1.00 88.19 103 SER A CA 1
ATOM 703 C C . SER A 1 103 ? -9.754 8.508 13.740 1.00 88.19 103 SER A C 1
ATOM 705 O O . SER A 1 103 ? -10.615 8.019 14.474 1.00 88.19 103 SER A O 1
ATOM 707 N N . THR A 1 104 ? -9.843 8.454 12.407 1.00 88.44 104 THR A N 1
ATOM 708 C CA . THR A 1 104 ? -10.919 7.752 11.694 1.00 88.44 104 THR A CA 1
ATOM 709 C C . THR A 1 104 ? -10.928 6.262 12.032 1.00 88.44 104 THR A C 1
ATOM 711 O O . THR A 1 104 ? -11.981 5.721 12.362 1.00 88.44 104 THR A O 1
ATOM 714 N N . LEU A 1 105 ? -9.761 5.613 12.041 1.00 89.00 105 LEU A N 1
ATOM 715 C CA . LEU A 1 105 ? -9.613 4.210 12.416 1.00 89.00 105 LEU A CA 1
ATOM 716 C C . LEU A 1 105 ? -10.075 3.949 13.852 1.00 89.00 105 LEU A C 1
ATOM 718 O O . LEU A 1 105 ? -10.842 3.016 14.073 1.00 89.00 105 LEU A O 1
ATOM 722 N N . ILE A 1 106 ? -9.659 4.775 14.817 1.00 90.12 106 ILE A N 1
ATOM 723 C CA . ILE A 1 106 ? -10.075 4.635 16.221 1.00 90.12 106 ILE A CA 1
ATOM 724 C C . ILE A 1 106 ? -11.604 4.719 16.344 1.00 90.12 106 ILE A C 1
ATOM 726 O O . ILE A 1 106 ? -12.219 3.879 17.003 1.00 90.12 106 ILE A O 1
ATOM 730 N N . ASN A 1 107 ? -12.228 5.683 15.663 1.00 89.12 107 ASN A N 1
ATOM 731 C CA . ASN A 1 107 ? -13.682 5.863 15.663 1.00 89.12 107 ASN A CA 1
ATOM 732 C C . ASN A 1 107 ? -14.424 4.679 15.035 1.00 89.12 107 ASN A C 1
ATOM 734 O O . ASN A 1 107 ? -15.411 4.193 15.587 1.00 89.12 107 ASN A O 1
ATOM 738 N N . ILE A 1 108 ? -13.955 4.214 13.879 1.00 88.38 108 ILE A N 1
ATOM 739 C CA . ILE A 1 108 ? -14.527 3.070 13.169 1.00 88.38 108 ILE A CA 1
ATOM 740 C C . ILE A 1 108 ? -14.423 1.810 14.023 1.00 88.38 108 ILE A C 1
ATOM 742 O O . ILE A 1 108 ? -15.402 1.088 14.196 1.00 88.38 108 ILE A O 1
ATOM 746 N N . LEU A 1 109 ? -13.245 1.555 14.584 1.00 88.19 109 LEU A N 1
ATOM 747 C CA . LEU A 1 109 ? -12.977 0.337 15.326 1.00 88.19 109 LEU A CA 1
ATOM 748 C C . LEU A 1 109 ? -13.719 0.314 16.664 1.00 88.19 109 LEU A C 1
ATOM 750 O O . LEU A 1 109 ? -14.203 -0.737 17.081 1.00 88.19 109 LEU A O 1
ATOM 754 N N . SER A 1 110 ? -13.885 1.478 17.294 1.00 90.38 110 SER A N 1
ATOM 755 C CA . SER A 1 110 ? -14.744 1.646 18.466 1.00 90.38 110 SER A CA 1
ATOM 756 C C . SER A 1 110 ? -16.202 1.312 18.144 1.00 90.38 110 SER A C 1
ATOM 758 O O . SER A 1 110 ? -16.825 0.533 18.864 1.00 90.38 110 SER A O 1
ATOM 760 N N . LYS A 1 111 ? -16.724 1.800 17.009 1.00 87.94 111 LYS A N 1
ATOM 761 C CA . LYS A 1 111 ? -18.082 1.478 16.539 1.00 87.94 111 LYS A CA 1
ATOM 762 C C . LYS A 1 111 ? -18.250 0.005 16.166 1.00 87.94 111 LYS A C 1
ATOM 764 O O . LYS A 1 111 ? -19.290 -0.573 16.458 1.00 87.94 111 LYS A O 1
ATOM 769 N N . PHE A 1 112 ? -17.241 -0.595 15.539 1.00 86.44 112 PHE A N 1
ATOM 770 C CA . PHE A 1 112 ? -17.269 -1.990 15.104 1.00 86.44 112 PHE A CA 1
ATOM 771 C C . PHE A 1 112 ? -17.213 -2.973 16.280 1.00 86.44 112 PHE A C 1
ATOM 773 O O . PHE A 1 112 ? -17.965 -3.942 16.325 1.00 86.44 112 PHE A O 1
ATOM 780 N N . SER A 1 113 ? -16.317 -2.730 17.237 1.00 87.25 113 SER A N 1
ATOM 781 C CA . SER A 1 113 ? -16.051 -3.660 18.343 1.00 87.25 113 SER A CA 1
ATOM 782 C C . SER A 1 113 ? -16.826 -3.346 19.626 1.00 87.25 113 SER A C 1
ATOM 784 O O . SER A 1 113 ? -16.823 -4.154 20.554 1.00 87.25 113 SER A O 1
ATOM 786 N N . GLY A 1 114 ? -17.477 -2.179 19.708 1.00 87.56 114 GLY A N 1
ATOM 787 C CA . GLY A 1 114 ? -18.138 -1.707 20.928 1.00 87.56 114 GLY A CA 1
ATOM 788 C C . GLY A 1 114 ? -17.159 -1.408 22.073 1.00 87.56 114 GLY A C 1
ATOM 789 O O . GLY A 1 114 ? -17.551 -1.448 23.244 1.00 87.56 114 GLY A O 1
ATOM 790 N N . VAL A 1 115 ? -15.886 -1.173 21.737 1.00 89.50 115 VAL A N 1
ATOM 791 C CA . VAL A 1 115 ? -14.795 -0.813 22.654 1.00 89.50 115 VAL A CA 1
ATOM 792 C C . VAL A 1 115 ? -14.665 0.705 22.731 1.00 89.50 115 VAL A C 1
ATOM 794 O O . VAL A 1 115 ? -14.819 1.394 21.721 1.00 89.50 115 VAL A O 1
ATOM 797 N N . GLY A 1 116 ? -14.358 1.249 23.910 1.00 89.88 116 GLY A N 1
ATOM 798 C CA . GLY A 1 116 ? -14.122 2.688 24.066 1.00 89.88 116 GLY A CA 1
ATOM 799 C C . GLY A 1 116 ? -12.950 3.213 23.216 1.00 89.88 116 GLY A C 1
ATOM 800 O O . GLY A 1 116 ? -11.949 2.526 23.024 1.00 89.88 116 GLY A O 1
ATOM 801 N N . LEU A 1 117 ? -13.027 4.462 22.739 1.00 89.06 117 LEU A N 1
ATOM 802 C CA . LEU A 1 117 ? -11.983 5.087 21.901 1.00 89.06 117 LEU A CA 1
ATOM 803 C C . LEU A 1 117 ? -10.585 5.038 22.549 1.00 89.06 117 LEU A C 1
ATOM 805 O O . LEU A 1 117 ? -9.598 4.735 21.879 1.00 89.06 117 LEU A O 1
ATOM 809 N N . SER A 1 118 ? -10.501 5.282 23.861 1.00 85.62 118 SER A N 1
ATOM 810 C CA . SER A 1 118 ? -9.246 5.200 24.620 1.00 85.62 118 SER A CA 1
ATOM 811 C C . SER A 1 118 ? -8.685 3.778 24.662 1.00 85.62 118 SER A C 1
ATOM 813 O O . SER A 1 118 ? -7.487 3.589 24.472 1.00 85.62 118 SER A O 1
ATOM 815 N N . ALA A 1 119 ? -9.545 2.773 24.839 1.00 86.19 119 ALA A N 1
ATOM 816 C CA . ALA A 1 119 ? -9.158 1.364 24.834 1.00 86.19 119 ALA A CA 1
ATOM 817 C C . ALA A 1 119 ? -8.662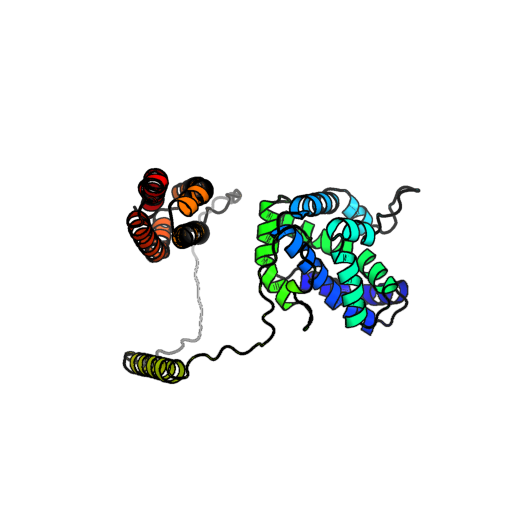 0.924 23.447 1.00 86.19 119 ALA A C 1
ATOM 819 O O . ALA A 1 119 ? -7.642 0.244 23.343 1.00 86.19 119 ALA A O 1
ATOM 820 N N . VAL A 1 120 ? -9.304 1.397 22.373 1.00 89.19 120 VAL A N 1
ATOM 821 C CA . VAL A 1 120 ? -8.825 1.194 20.999 1.00 89.19 120 VAL A CA 1
ATOM 822 C C . VAL A 1 120 ? -7.457 1.847 20.779 1.00 89.19 120 VAL A C 1
ATOM 824 O O . VAL A 1 120 ? -6.567 1.215 20.213 1.00 89.19 120 VAL A O 1
ATOM 827 N N . LYS A 1 121 ? -7.246 3.088 21.240 1.00 88.06 121 LYS A N 1
ATOM 828 C CA . LYS A 1 121 ? -5.942 3.765 21.129 1.00 88.06 121 LYS A CA 1
ATOM 829 C C . LYS A 1 121 ? -4.843 2.982 21.851 1.00 88.06 121 LYS A C 1
ATOM 831 O O . LYS A 1 121 ? -3.768 2.786 21.287 1.00 88.06 121 LYS A O 1
ATOM 836 N N . THR A 1 122 ? -5.117 2.502 23.064 1.00 85.88 122 THR A N 1
ATOM 837 C CA . THR A 1 122 ? -4.188 1.658 23.827 1.00 85.88 122 THR A CA 1
ATOM 838 C C . THR A 1 122 ? -3.911 0.346 23.099 1.00 85.88 122 THR A C 1
ATOM 840 O O . THR A 1 122 ? -2.751 -0.042 22.974 1.00 85.88 122 THR A O 1
ATOM 843 N N . LEU A 1 123 ? -4.936 -0.303 22.543 1.00 85.56 123 LEU A N 1
ATOM 844 C CA . LEU A 1 123 ? -4.782 -1.517 21.742 1.00 85.56 123 LEU A CA 1
ATOM 845 C C . LEU A 1 123 ? -3.872 -1.278 20.526 1.00 85.56 123 LEU A C 1
ATOM 847 O O . LEU A 1 123 ? -2.915 -2.020 20.321 1.00 85.56 123 LEU A O 1
ATOM 851 N N . LEU A 1 124 ? -4.111 -0.211 19.756 1.00 87.50 124 LEU A N 1
ATOM 852 C CA . LEU A 1 124 ? -3.270 0.166 18.612 1.00 87.50 124 LEU A CA 1
ATOM 853 C C . LEU A 1 124 ? -1.840 0.512 19.035 1.00 87.50 124 LEU A C 1
ATOM 855 O O . LEU A 1 124 ? -0.907 0.214 18.298 1.00 87.50 124 LEU A O 1
ATOM 859 N N . SER A 1 125 ? -1.644 1.080 20.226 1.00 84.56 125 SER A N 1
ATOM 860 C CA . SER A 1 125 ? -0.305 1.350 20.757 1.00 84.56 125 SER A CA 1
ATOM 861 C C . SER A 1 125 ? 0.511 0.082 21.007 1.00 84.56 125 SER A C 1
ATOM 863 O O . SER A 1 125 ? 1.733 0.122 20.899 1.00 84.56 125 SER A O 1
ATOM 865 N N . HIS A 1 126 ? -0.150 -1.034 21.317 1.00 81.69 126 HIS A N 1
ATOM 866 C CA . HIS A 1 126 ? 0.503 -2.330 21.499 1.00 81.69 126 HIS A CA 1
ATOM 867 C C . HIS A 1 126 ? 0.612 -3.103 20.181 1.00 81.69 126 HIS A C 1
ATOM 869 O O . HIS A 1 126 ? 1.610 -3.773 19.938 1.00 81.69 126 HIS A O 1
ATOM 875 N N . LEU A 1 127 ? -0.394 -2.991 19.308 1.00 82.06 127 LEU A N 1
ATOM 876 C CA . LEU A 1 127 ? -0.399 -3.651 18.000 1.00 82.06 127 LEU A CA 1
ATOM 877 C C . LEU A 1 127 ? 0.545 -2.989 16.992 1.00 82.06 127 LEU A C 1
ATOM 879 O O . LEU A 1 127 ? 1.094 -3.682 16.142 1.00 82.06 127 LEU A O 1
ATOM 883 N N . GLY A 1 128 ? 0.750 -1.674 17.076 1.00 84.75 128 GLY A N 1
ATOM 884 C CA . GLY A 1 128 ? 1.563 -0.907 16.133 1.00 84.75 128 GLY A CA 1
ATOM 885 C C . GLY A 1 128 ? 2.965 -1.485 15.933 1.00 84.75 128 GLY A C 1
ATOM 886 O O . GLY A 1 128 ? 3.289 -1.845 14.801 1.00 84.75 128 GLY A O 1
ATOM 887 N N . PRO A 1 129 ? 3.766 -1.663 16.999 1.00 80.12 129 PRO A N 1
ATOM 888 C CA . PRO A 1 129 ? 5.102 -2.248 16.889 1.00 80.12 129 PRO A CA 1
ATOM 889 C C . PRO A 1 129 ? 5.099 -3.679 16.335 1.00 80.12 129 PRO A C 1
ATOM 891 O O . PRO A 1 129 ? 5.985 -4.036 15.566 1.00 80.12 129 PRO A O 1
ATOM 894 N N . ILE A 1 130 ? 4.085 -4.488 16.660 1.00 83.19 130 ILE A N 1
ATOM 895 C CA . ILE A 1 130 ? 3.965 -5.878 16.183 1.00 83.19 130 ILE A CA 1
ATOM 896 C C . ILE A 1 130 ? 3.707 -5.900 14.676 1.00 83.19 130 ILE A C 1
ATOM 898 O O . ILE A 1 130 ? 4.383 -6.609 13.936 1.00 83.19 130 ILE A O 1
ATOM 902 N N . ILE A 1 131 ? 2.751 -5.091 14.212 1.00 85.62 131 ILE A N 1
ATOM 903 C CA . ILE A 1 131 ? 2.395 -4.986 12.794 1.00 85.62 131 ILE A CA 1
ATOM 904 C C . ILE A 1 131 ? 3.587 -4.440 11.999 1.00 85.62 131 ILE A C 1
ATOM 906 O O . ILE A 1 131 ? 3.958 -5.016 10.978 1.00 85.62 131 ILE A O 1
ATOM 910 N N . LEU A 1 132 ? 4.218 -3.363 12.478 1.00 85.69 132 LEU A N 1
ATOM 911 C CA . LEU A 1 132 ? 5.381 -2.755 11.827 1.00 85.69 132 LEU A CA 1
ATOM 912 C C . LEU A 1 132 ? 6.578 -3.713 11.798 1.00 85.69 132 LEU A C 1
ATOM 914 O O . LEU A 1 132 ? 7.196 -3.874 10.748 1.00 85.69 132 LEU A O 1
ATOM 918 N N . GLY A 1 133 ? 6.866 -4.399 12.905 1.00 79.62 133 GLY A N 1
ATOM 919 C CA . GLY A 1 133 ? 7.931 -5.399 12.993 1.00 79.62 133 GLY A CA 1
ATOM 920 C C . GLY A 1 133 ? 7.699 -6.591 12.062 1.00 79.62 133 GLY A C 1
ATOM 921 O O . GLY A 1 133 ? 8.622 -7.032 11.376 1.00 79.62 133 GLY A O 1
ATOM 922 N N . ALA A 1 134 ? 6.459 -7.074 11.963 1.00 82.06 134 ALA A N 1
ATOM 923 C CA . ALA A 1 134 ? 6.105 -8.164 11.061 1.00 82.06 134 ALA A CA 1
ATOM 924 C C . ALA A 1 134 ? 6.275 -7.752 9.583 1.00 82.06 134 ALA A C 1
ATOM 926 O O . ALA A 1 134 ? 6.859 -8.500 8.796 1.00 82.06 134 ALA A O 1
ATOM 927 N N . VAL A 1 135 ? 5.828 -6.547 9.204 1.00 84.69 135 VAL A N 1
ATOM 928 C CA . VAL A 1 135 ? 6.024 -5.999 7.847 1.00 84.69 135 VAL A CA 1
ATOM 929 C C . VAL A 1 135 ? 7.515 -5.825 7.542 1.00 84.69 135 VAL A C 1
ATOM 931 O O . VAL A 1 135 ? 7.984 -6.241 6.483 1.00 84.69 135 VAL A O 1
ATOM 934 N N . ALA A 1 136 ? 8.278 -5.275 8.486 1.00 83.56 136 ALA A N 1
ATOM 935 C CA . ALA A 1 136 ? 9.723 -5.111 8.381 1.00 83.56 136 ALA A CA 1
ATOM 936 C C . ALA A 1 136 ? 10.446 -6.445 8.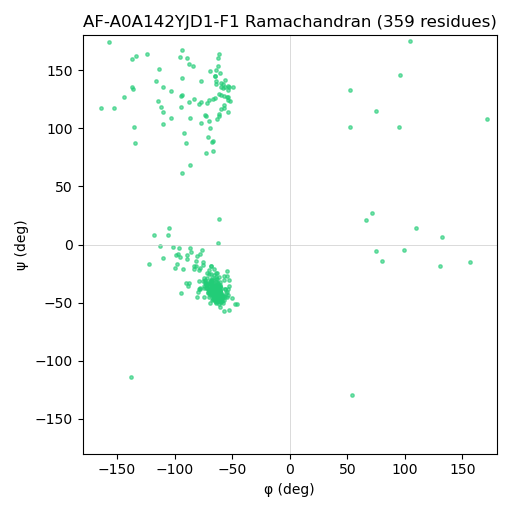136 1.00 83.56 136 ALA A 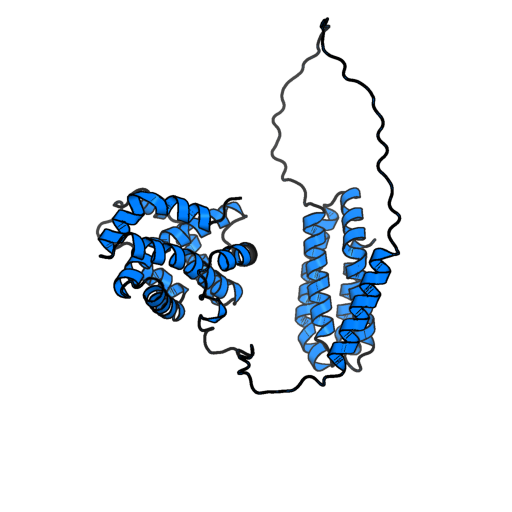C 1
ATOM 938 O O . ALA A 1 136 ? 11.277 -6.540 7.227 1.00 83.56 136 ALA A O 1
ATOM 939 N N . ALA A 1 137 ? 10.111 -7.481 8.910 1.00 80.25 137 ALA A N 1
ATOM 940 C CA . ALA A 1 137 ? 10.675 -8.819 8.759 1.00 80.25 137 ALA A CA 1
ATOM 941 C C . ALA A 1 137 ? 10.366 -9.405 7.374 1.00 80.25 137 ALA A C 1
ATOM 943 O O . ALA A 1 137 ? 11.272 -9.854 6.670 1.00 80.25 137 ALA A O 1
ATOM 944 N N . GLN A 1 138 ? 9.107 -9.311 6.944 1.00 78.81 138 GLN A N 1
ATOM 945 C CA . GLN A 1 138 ? 8.654 -9.834 5.658 1.00 78.81 138 GLN A CA 1
ATOM 946 C C . GLN A 1 138 ? 9.325 -9.134 4.467 1.00 78.81 138 GLN A C 1
ATOM 948 O O . GLN A 1 138 ? 9.674 -9.770 3.472 1.00 78.81 138 GLN A O 1
ATOM 953 N N . MET A 1 139 ? 9.556 -7.825 4.566 1.00 83.12 139 MET A N 1
ATOM 954 C CA . MET A 1 139 ? 10.279 -7.068 3.545 1.00 83.12 139 MET A CA 1
ATOM 955 C C . MET A 1 139 ? 11.768 -7.394 3.498 1.00 83.12 139 MET A C 1
ATOM 957 O O . MET A 1 139 ? 12.352 -7.479 2.415 1.00 83.12 139 MET A O 1
ATOM 961 N N . LYS A 1 140 ? 12.394 -7.602 4.661 1.00 77.81 140 LYS A N 1
ATOM 962 C CA . LYS A 1 140 ? 13.803 -7.998 4.744 1.00 77.81 140 LYS A CA 1
ATOM 963 C C . LYS A 1 140 ? 14.037 -9.323 4.015 1.00 77.81 140 LYS A C 1
ATOM 965 O O . LYS A 1 140 ? 15.015 -9.440 3.284 1.00 77.81 140 LYS A O 1
ATOM 970 N N . SER A 1 141 ? 13.090 -10.258 4.105 1.00 72.12 141 SER A N 1
ATOM 971 C CA . SER A 1 141 ? 13.116 -11.530 3.371 1.00 72.12 141 SER A CA 1
ATOM 972 C C . SER A 1 141 ? 12.930 -11.408 1.849 1.00 72.12 141 SER A C 1
ATOM 974 O O . SER A 1 141 ? 13.275 -12.343 1.137 1.00 72.12 141 SER A O 1
ATOM 976 N N . ARG A 1 142 ? 12.405 -10.287 1.325 1.00 68.50 142 ARG A N 1
ATOM 977 C CA . ARG A 1 142 ? 12.082 -10.093 -0.109 1.00 68.50 142 ARG A CA 1
ATOM 978 C C . ARG A 1 142 ? 13.064 -9.196 -0.879 1.00 68.50 142 ARG A C 1
ATOM 980 O O . ARG A 1 142 ? 12.749 -8.762 -1.981 1.00 68.50 142 ARG A O 1
ATOM 987 N N . GLY A 1 143 ? 14.240 -8.905 -0.321 1.00 65.81 143 GLY A N 1
ATOM 988 C CA . GLY A 1 143 ? 15.258 -8.075 -0.989 1.00 65.81 143 GLY A CA 1
ATOM 989 C C . GLY A 1 143 ? 15.465 -6.686 -0.376 1.00 65.81 143 GLY A C 1
ATOM 990 O O . GLY A 1 143 ? 16.108 -5.833 -0.985 1.00 65.81 143 GLY A O 1
ATOM 991 N N . GLY A 1 144 ? 14.959 -6.457 0.841 1.00 76.62 144 GLY A N 1
ATOM 992 C CA . GLY A 1 144 ? 15.335 -5.317 1.677 1.00 76.62 144 GLY A CA 1
ATOM 993 C C . GLY A 1 144 ? 14.298 -4.197 1.758 1.00 76.62 144 GLY A C 1
ATOM 994 O O . GLY A 1 144 ? 13.250 -4.209 1.112 1.00 76.62 144 GLY A O 1
ATOM 995 N N . LEU A 1 145 ? 14.603 -3.212 2.604 1.00 81.81 145 LEU A N 1
ATOM 996 C CA . LEU A 1 145 ? 13.728 -2.086 2.932 1.00 81.81 145 LEU A CA 1
ATOM 997 C C . LEU A 1 145 ? 13.994 -0.929 1.972 1.00 81.81 145 LEU A C 1
ATOM 999 O O . LEU A 1 145 ? 14.794 -0.031 2.260 1.00 81.81 145 LEU A O 1
ATOM 1003 N N . ASN A 1 146 ? 13.304 -0.946 0.835 1.00 84.75 146 ASN A N 1
ATOM 1004 C CA . ASN A 1 146 ? 13.320 0.135 -0.140 1.00 84.75 146 ASN A CA 1
ATOM 1005 C C . ASN A 1 146 ? 11.886 0.489 -0.600 1.00 84.75 146 ASN A C 1
ATOM 1007 O O . ASN A 1 146 ? 10.957 -0.286 -0.367 1.00 84.75 146 ASN A O 1
ATOM 1011 N N . PRO A 1 147 ? 11.674 1.670 -1.210 1.00 83.81 147 PRO A N 1
ATOM 1012 C CA . PRO A 1 147 ? 10.337 2.114 -1.608 1.00 83.81 147 PRO A CA 1
ATOM 1013 C C . PRO A 1 147 ? 9.679 1.182 -2.634 1.00 83.81 147 PRO A C 1
ATOM 1015 O O . PRO A 1 147 ? 8.493 0.890 -2.528 1.00 83.81 147 PRO A O 1
ATOM 1018 N N . SER A 1 148 ? 10.449 0.660 -3.592 1.00 82.81 148 SER A N 1
ATOM 1019 C CA . SER A 1 148 ? 9.935 -0.210 -4.657 1.00 82.81 148 SER A CA 1
ATOM 1020 C C . SER A 1 148 ? 9.470 -1.572 -4.129 1.00 82.81 148 SER A C 1
ATOM 1022 O O . SER A 1 148 ? 8.422 -2.075 -4.543 1.00 82.81 148 SER A O 1
ATOM 1024 N N . SER A 1 149 ? 10.205 -2.158 -3.178 1.00 85.06 149 SER A N 1
ATOM 1025 C CA . SER A 1 149 ? 9.834 -3.406 -2.508 1.00 85.06 149 SER A CA 1
ATOM 1026 C C . SER A 1 149 ? 8.647 -3.211 -1.567 1.00 85.06 149 SER A C 1
ATOM 1028 O O . SER A 1 149 ? 7.812 -4.106 -1.475 1.00 85.06 149 SER A O 1
ATOM 1030 N N . LEU A 1 150 ? 8.517 -2.037 -0.934 1.00 87.44 150 LEU A N 1
ATOM 1031 C CA . LEU A 1 150 ? 7.375 -1.677 -0.083 1.00 87.44 150 LEU A CA 1
ATOM 1032 C C . LEU A 1 150 ? 6.078 -1.607 -0.897 1.00 87.44 150 LEU A C 1
ATOM 1034 O O . LEU A 1 150 ? 5.086 -2.241 -0.541 1.00 87.44 150 LEU A O 1
ATOM 1038 N N . THR A 1 151 ? 6.104 -0.887 -2.020 1.00 87.88 151 THR A N 1
ATOM 1039 C CA . THR A 1 151 ? 4.957 -0.762 -2.929 1.00 87.88 151 THR A CA 1
ATOM 1040 C C . THR A 1 151 ? 4.570 -2.118 -3.509 1.00 87.88 151 THR A C 1
ATOM 1042 O O . THR A 1 151 ? 3.399 -2.486 -3.470 1.00 87.88 151 THR A O 1
ATOM 1045 N N . SER A 1 152 ? 5.547 -2.904 -3.973 1.00 86.44 152 SER A N 1
ATOM 1046 C CA . SER A 1 152 ? 5.299 -4.245 -4.525 1.00 86.44 152 SER A CA 1
ATOM 1047 C C . SER A 1 152 ? 4.751 -5.210 -3.469 1.00 86.44 152 SER A C 1
ATOM 1049 O O . SER A 1 152 ? 3.849 -5.997 -3.750 1.00 86.44 152 SER A O 1
ATOM 1051 N N . PHE A 1 153 ? 5.257 -5.129 -2.233 1.00 88.06 153 PHE A N 1
ATOM 1052 C CA . PHE A 1 153 ? 4.757 -5.909 -1.104 1.00 88.06 153 PHE A CA 1
ATOM 1053 C C . PHE A 1 153 ? 3.289 -5.590 -0.819 1.00 88.06 153 PHE A C 1
ATOM 1055 O O . PHE A 1 153 ? 2.461 -6.499 -0.824 1.00 88.06 153 PHE A O 1
ATOM 1062 N N . PHE A 1 154 ? 2.947 -4.314 -0.632 1.00 88.50 154 PHE A N 1
ATOM 1063 C CA . PHE A 1 154 ? 1.570 -3.919 -0.343 1.00 88.50 154 PHE A CA 1
ATOM 1064 C C . PHE A 1 154 ? 0.628 -4.131 -1.529 1.00 88.50 154 PHE A C 1
ATOM 1066 O O . PHE A 1 154 ? -0.534 -4.458 -1.311 1.00 88.50 154 PHE A O 1
ATOM 1073 N N . ALA A 1 155 ? 1.104 -4.015 -2.771 1.00 86.75 155 ALA A N 1
ATOM 1074 C CA . ALA A 1 155 ? 0.320 -4.351 -3.956 1.00 86.75 155 ALA A CA 1
ATOM 1075 C C . ALA A 1 155 ? -0.037 -5.846 -3.995 1.00 86.75 155 ALA A C 1
ATOM 1077 O O . ALA A 1 155 ? -1.196 -6.190 -4.222 1.00 86.75 155 ALA A O 1
ATOM 1078 N N . ALA A 1 156 ? 0.928 -6.725 -3.704 1.00 84.81 156 ALA A N 1
ATOM 1079 C CA . ALA A 1 156 ? 0.708 -8.169 -3.646 1.00 84.81 156 ALA A CA 1
ATOM 1080 C C . ALA A 1 156 ? -0.158 -8.585 -2.444 1.00 84.81 156 ALA A C 1
ATOM 1082 O O . ALA A 1 156 ? -1.010 -9.464 -2.558 1.00 84.81 156 ALA A O 1
ATOM 1083 N N . GLU A 1 157 ? 0.030 -7.939 -1.292 1.00 84.75 157 GLU A N 1
ATOM 1084 C CA . GLU A 1 157 ? -0.707 -8.249 -0.064 1.00 84.75 157 GLU A CA 1
ATOM 1085 C C . GLU A 1 157 ? -2.101 -7.599 -0.038 1.00 84.75 157 GLU A C 1
ATOM 1087 O O . GLU A 1 157 ? -2.955 -8.008 0.745 1.00 84.75 157 GLU A O 1
ATOM 1092 N N . LYS A 1 158 ? -2.384 -6.633 -0.927 1.00 84.38 158 LYS A N 1
ATOM 1093 C CA . LYS A 1 158 ? -3.667 -5.916 -1.010 1.00 84.38 158 LYS A CA 1
ATOM 1094 C C . LYS A 1 158 ? -4.860 -6.864 -1.043 1.00 84.38 158 LYS A C 1
ATOM 1096 O O . LYS A 1 158 ? -5.814 -6.643 -0.306 1.00 84.38 158 LYS A O 1
ATOM 1101 N N . ALA A 1 159 ? -4.806 -7.915 -1.862 1.00 82.94 159 ALA A N 1
ATOM 1102 C CA . ALA A 1 159 ? -5.896 -8.884 -1.980 1.00 82.94 159 ALA A CA 1
ATOM 1103 C C . ALA A 1 159 ? -6.111 -9.691 -0.686 1.00 82.94 159 ALA A C 1
ATOM 1105 O O . ALA A 1 159 ? -7.247 -9.990 -0.318 1.00 82.94 159 ALA A O 1
ATOM 1106 N N . ASN A 1 160 ? -5.033 -10.016 0.031 1.00 82.00 160 ASN A N 1
ATOM 1107 C CA . ASN A 1 160 ? -5.114 -10.723 1.309 1.00 82.00 160 ASN A CA 1
ATOM 1108 C C . ASN A 1 160 ? -5.603 -9.798 2.431 1.00 82.00 160 ASN A C 1
ATOM 1110 O O . ASN A 1 160 ? -6.407 -10.216 3.262 1.00 82.00 160 ASN A O 1
ATOM 1114 N N . ILE A 1 161 ? -5.181 -8.529 2.420 1.00 85.25 161 ILE A N 1
ATOM 1115 C CA . ILE A 1 161 ? -5.631 -7.502 3.363 1.00 85.25 161 ILE A CA 1
ATOM 1116 C C . ILE A 1 161 ? -7.125 -7.232 3.179 1.00 85.25 161 ILE A C 1
ATOM 1118 O O . ILE A 1 161 ? -7.866 -7.285 4.155 1.00 85.25 161 ILE A O 1
ATOM 1122 N N . THR A 1 162 ? -7.599 -7.007 1.947 1.00 82.44 162 THR A N 1
ATOM 1123 C CA . THR A 1 162 ? -9.026 -6.750 1.686 1.00 82.44 162 THR A CA 1
ATOM 1124 C C . THR A 1 162 ? -9.903 -7.942 2.040 1.00 82.44 162 THR A C 1
ATOM 1126 O O . THR A 1 162 ? -10.994 -7.756 2.564 1.00 82.44 162 THR A O 1
ATOM 1129 N N . LYS A 1 163 ? -9.417 -9.168 1.818 1.00 82.81 163 LYS A N 1
ATOM 1130 C CA . LYS A 1 163 ? -10.105 -10.398 2.226 1.00 82.81 163 LYS A CA 1
ATOM 1131 C C . LYS A 1 163 ? -10.180 -10.564 3.748 1.00 82.81 163 LYS A C 1
ATOM 1133 O O . LYS A 1 163 ? -11.098 -11.211 4.244 1.00 82.81 163 LYS A O 1
ATOM 1138 N N . ALA A 1 164 ? -9.212 -10.015 4.478 1.00 82.06 164 ALA A N 1
ATOM 1139 C CA . ALA A 1 164 ? -9.152 -10.074 5.934 1.00 82.06 164 ALA A CA 1
ATOM 1140 C C . ALA A 1 164 ? -9.883 -8.911 6.626 1.00 82.06 164 ALA A C 1
ATOM 1142 O O . ALA A 1 164 ? -10.086 -8.983 7.839 1.00 82.06 164 ALA A O 1
ATOM 1143 N N . LEU A 1 165 ? -10.270 -7.859 5.895 1.00 83.56 165 LEU A N 1
ATOM 1144 C CA . LEU A 1 165 ? -11.055 -6.761 6.452 1.00 83.56 165 LEU A CA 1
ATOM 1145 C C . LEU A 1 165 ? -12.434 -7.267 6.904 1.00 83.56 165 LEU A C 1
ATOM 1147 O O . LEU A 1 165 ? -13.065 -8.064 6.203 1.00 83.56 165 LEU A O 1
ATOM 1151 N N . PRO A 1 166 ? -12.929 -6.814 8.067 1.00 75.62 166 PRO A N 1
ATOM 1152 C CA . PRO A 1 166 ? -14.274 -7.153 8.497 1.00 75.62 166 PRO A CA 1
ATOM 1153 C C . PRO A 1 166 ? -15.310 -6.553 7.538 1.00 75.62 166 PRO A C 1
ATOM 1155 O O . PRO A 1 166 ? -15.136 -5.454 7.005 1.00 75.62 166 PRO A O 1
ATOM 1158 N N . ALA A 1 167 ? -16.411 -7.280 7.336 1.00 72.94 167 ALA A N 1
ATOM 1159 C CA . ALA A 1 167 ? -17.503 -6.830 6.484 1.00 72.94 167 ALA A CA 1
ATOM 1160 C C . ALA A 1 167 ? -18.004 -5.447 6.937 1.00 72.94 167 ALA A C 1
ATOM 1162 O O . ALA A 1 167 ? -18.318 -5.246 8.110 1.00 72.94 167 ALA A O 1
ATOM 1163 N N . GLY A 1 168 ? -18.062 -4.498 5.999 1.00 66.19 168 GLY A N 1
ATOM 1164 C CA . GLY A 1 168 ? -18.451 -3.111 6.264 1.00 66.19 168 GLY A CA 1
ATOM 1165 C C . GLY A 1 168 ? -17.293 -2.120 6.403 1.00 66.19 168 GLY A C 1
ATOM 1166 O O . GLY A 1 168 ? -17.574 -0.932 6.500 1.00 66.19 168 GLY A O 1
ATOM 1167 N N . LEU A 1 169 ? -16.028 -2.568 6.369 1.00 71.12 169 LEU A N 1
ATOM 1168 C CA . LEU A 1 169 ? -14.854 -1.690 6.272 1.00 71.12 169 LEU A CA 1
ATOM 1169 C C . LEU A 1 169 ? -14.185 -1.831 4.904 1.00 71.12 169 LEU A C 1
ATOM 1171 O O . LEU A 1 169 ? -13.635 -2.881 4.575 1.00 71.12 169 LEU A O 1
ATOM 1175 N N . SER A 1 170 ? -14.209 -0.763 4.112 1.00 69.19 170 SER A N 1
ATOM 1176 C CA . SER A 1 170 ? -13.518 -0.667 2.828 1.00 69.19 170 SER A CA 1
ATOM 1177 C C . SER A 1 170 ? -12.402 0.369 2.879 1.00 69.19 170 SER A C 1
ATOM 1179 O O . SER A 1 170 ? -12.487 1.381 3.565 1.00 69.19 170 SER A O 1
ATOM 1181 N N . LEU A 1 171 ? -11.364 0.166 2.065 1.00 66.12 171 LEU A N 1
ATOM 1182 C CA . LEU A 1 171 ? -10.285 1.144 1.868 1.00 66.12 171 LEU A CA 1
ATOM 1183 C C . LEU A 1 171 ? -10.794 2.538 1.452 1.00 66.12 171 LEU A C 1
ATOM 1185 O O . LEU A 1 171 ? -10.143 3.534 1.740 1.00 66.12 171 LEU A O 1
ATOM 1189 N N . GLY A 1 172 ? -11.961 2.609 0.801 1.00 64.75 172 GLY A N 1
ATOM 1190 C CA . GLY A 1 172 ? -12.613 3.862 0.413 1.00 64.75 172 GLY A CA 1
ATOM 1191 C C . GLY A 1 172 ? -13.353 4.590 1.541 1.00 64.75 172 GLY A C 1
ATOM 1192 O O . GLY A 1 172 ? -13.782 5.720 1.330 1.00 64.75 172 GLY A O 1
ATOM 1193 N N . ASP A 1 173 ? -13.501 3.978 2.721 1.00 65.94 173 ASP A N 1
ATOM 1194 C CA . ASP A 1 173 ? -14.110 4.622 3.895 1.00 65.94 173 ASP A CA 1
ATOM 1195 C C . ASP A 1 173 ? -13.121 5.529 4.641 1.00 65.94 173 ASP A C 1
ATOM 1197 O O . ASP A 1 173 ? -13.508 6.296 5.526 1.00 65.94 173 ASP A O 1
ATOM 1201 N N . PHE A 1 174 ? -11.838 5.468 4.277 1.00 68.50 174 PHE A N 1
ATOM 1202 C CA . PHE A 1 174 ? -10.800 6.313 4.842 1.00 68.50 174 PHE A CA 1
ATOM 1203 C C . PHE A 1 174 ? -10.600 7.564 3.977 1.00 68.50 174 PHE A C 1
ATOM 1205 O O . PHE A 1 174 ? -10.435 7.449 2.757 1.00 68.50 174 PHE A O 1
ATOM 1212 N N . PRO A 1 175 ? -10.627 8.773 4.569 1.00 59.94 175 PRO A N 1
ATOM 1213 C CA . PRO A 1 175 ? -10.450 10.005 3.819 1.00 59.94 175 PRO A CA 1
ATOM 1214 C C . PRO A 1 175 ? -9.087 10.020 3.117 1.00 59.94 175 PRO A C 1
ATOM 1216 O O . PRO A 1 175 ? -8.027 10.047 3.742 1.00 59.94 175 PRO A O 1
ATOM 1219 N N . SER A 1 176 ? -9.122 10.050 1.786 1.00 54.41 176 SER A N 1
ATOM 1220 C CA . SER A 1 176 ? -7.961 10.443 0.990 1.00 54.41 176 SER A CA 1
ATOM 1221 C C . SER A 1 176 ? -7.693 11.924 1.265 1.00 54.41 176 SER A C 1
ATOM 1223 O O . SER A 1 176 ? -8.602 12.747 1.168 1.00 54.41 176 SER A O 1
ATOM 1225 N N . ILE A 1 177 ? -6.469 12.253 1.678 1.00 45.97 177 ILE A N 1
ATOM 1226 C CA . ILE A 1 177 ? -6.061 13.599 2.108 1.00 45.97 177 ILE A CA 1
ATOM 1227 C C . ILE A 1 177 ? -6.493 14.662 1.064 1.00 45.97 177 ILE A C 1
ATOM 1229 O O . ILE A 1 177 ? -6.269 14.439 -0.131 1.00 45.97 177 ILE A O 1
ATOM 1233 N N . PRO A 1 178 ? -7.056 15.821 1.473 1.00 39.75 178 PRO A N 1
ATOM 1234 C CA . PRO A 1 178 ? -7.497 16.874 0.553 1.00 39.75 178 PRO A CA 1
ATOM 1235 C C . PRO A 1 178 ? -6.343 17.381 -0.324 1.00 39.75 178 PRO A C 1
ATOM 1237 O O . PRO A 1 178 ? -5.251 17.641 0.181 1.00 39.75 178 PRO A O 1
ATOM 1240 N N . GLY A 1 179 ? -6.581 17.533 -1.632 1.00 45.41 179 GLY A N 1
ATOM 1241 C CA . GLY A 1 179 ? -5.598 18.071 -2.590 1.00 45.41 179 GLY A CA 1
ATOM 1242 C C . GLY A 1 179 ? -5.419 17.280 -3.892 1.00 45.41 179 GLY A C 1
ATOM 1243 O O . GLY A 1 179 ? -4.540 17.607 -4.679 1.00 45.41 179 GLY A O 1
ATOM 1244 N N . VAL A 1 180 ? -6.237 16.256 -4.141 1.00 42.19 180 VAL A N 1
ATOM 1245 C CA . VAL A 1 180 ? -6.389 15.589 -5.447 1.00 42.19 180 VAL A CA 1
ATOM 1246 C C . VAL A 1 180 ? -7.895 15.382 -5.650 1.00 42.19 180 VAL A C 1
ATOM 1248 O O . VAL A 1 180 ? -8.553 14.977 -4.690 1.00 42.19 180 VAL A O 1
ATOM 1251 N N . PRO A 1 181 ? -8.489 15.692 -6.818 1.00 40.66 181 PRO A N 1
ATOM 1252 C CA . PRO A 1 181 ? -9.914 15.476 -7.036 1.00 40.66 181 PRO A CA 1
ATOM 1253 C C . PRO A 1 181 ? -10.244 13.987 -6.902 1.00 40.66 181 PRO A C 1
ATOM 1255 O O . PRO A 1 181 ? -9.854 13.166 -7.729 1.00 40.66 181 PRO A O 1
ATOM 1258 N N . THR A 1 182 ? -10.998 13.641 -5.862 1.00 47.22 182 THR A N 1
ATOM 1259 C CA . THR A 1 182 ? -11.650 12.340 -5.728 1.00 47.22 182 THR A CA 1
ATOM 1260 C C . THR A 1 182 ? -12.819 12.287 -6.709 1.00 47.22 182 THR A C 1
ATOM 1262 O O . THR A 1 182 ? -13.972 12.474 -6.337 1.00 47.22 182 THR A O 1
ATOM 1265 N N . SER A 1 183 ? -12.547 12.043 -7.987 1.00 47.22 183 SER A N 1
ATOM 1266 C CA . SER A 1 183 ? -13.574 11.646 -8.951 1.00 47.22 183 SER A CA 1
ATOM 1267 C C . SER A 1 183 ? -13.644 10.123 -9.046 1.00 47.22 183 SER A C 1
ATOM 1269 O O . SER A 1 183 ? -13.489 9.528 -10.107 1.00 47.22 183 SER A O 1
ATOM 1271 N N . VAL A 1 184 ? -13.979 9.477 -7.928 1.00 39.84 184 VAL A N 1
ATOM 1272 C CA . VAL A 1 184 ? -14.725 8.215 -7.983 1.00 39.84 184 VAL A CA 1
ATOM 1273 C C . VAL A 1 184 ? -16.113 8.534 -7.459 1.00 39.84 184 VAL A C 1
ATOM 1275 O O . VAL A 1 184 ? -16.322 8.788 -6.277 1.00 39.84 184 VAL A O 1
ATOM 1278 N N . HIS A 1 185 ? -17.046 8.630 -8.397 1.00 35.91 185 HIS A N 1
ATOM 1279 C CA . HIS A 1 185 ? -18.421 9.028 -8.164 1.00 35.91 185 HIS A CA 1
ATOM 1280 C C . HIS A 1 185 ? -19.083 8.100 -7.139 1.00 35.91 185 HIS A C 1
ATOM 1282 O O . HIS A 1 185 ? -19.330 6.928 -7.428 1.00 35.91 185 HIS A O 1
ATOM 1288 N N . ARG A 1 186 ? -19.497 8.643 -5.990 1.00 43.88 186 ARG A N 1
ATOM 1289 C CA . ARG A 1 186 ? -20.691 8.132 -5.315 1.00 43.88 186 ARG A CA 1
ATOM 1290 C C . ARG A 1 186 ? -21.880 8.563 -6.170 1.00 43.88 186 ARG A C 1
ATOM 1292 O O . ARG A 1 186 ? -22.370 9.676 -6.037 1.00 43.88 186 ARG A O 1
ATOM 1299 N N . ARG A 1 187 ? -22.311 7.698 -7.093 1.00 35.59 187 ARG A N 1
ATOM 1300 C CA . ARG A 1 187 ? -23.654 7.814 -7.668 1.00 35.59 187 ARG A CA 1
ATOM 1301 C C . ARG A 1 187 ? -24.643 7.466 -6.564 1.00 35.59 187 ARG A C 1
ATOM 1303 O O . ARG A 1 187 ? -24.869 6.296 -6.269 1.00 35.59 187 ARG A O 1
ATOM 1310 N N . GLU A 1 188 ? -25.211 8.498 -5.957 1.00 37.66 188 GLU A N 1
ATOM 1311 C CA . GLU A 1 188 ? -26.587 8.423 -5.491 1.00 37.66 188 GLU A CA 1
ATOM 1312 C C . GLU A 1 188 ? -27.456 7.968 -6.669 1.00 37.66 188 GLU A C 1
ATOM 1314 O O . GLU A 1 188 ? -27.264 8.387 -7.814 1.00 37.66 188 GLU A O 1
ATOM 1319 N N . ALA A 1 189 ? -28.365 7.039 -6.398 1.00 42.16 189 ALA A N 1
ATOM 1320 C CA . ALA A 1 189 ? -29.318 6.543 -7.368 1.00 42.16 189 ALA A CA 1
ATOM 1321 C C . ALA A 1 189 ? -30.292 7.670 -7.744 1.00 42.16 189 ALA A C 1
ATOM 1323 O O . ALA A 1 189 ? -31.346 7.830 -7.137 1.00 42.16 189 ALA A O 1
ATOM 1324 N N . GLN A 1 190 ? -29.933 8.448 -8.761 1.00 36.66 190 GLN A N 1
ATOM 1325 C CA . GLN A 1 190 ? -30.854 9.300 -9.497 1.00 36.66 190 GLN A CA 1
ATOM 1326 C C . GLN A 1 190 ? -30.988 8.719 -10.907 1.00 36.66 190 GLN A C 1
ATOM 1328 O O . GLN A 1 190 ? -30.003 8.529 -11.625 1.00 36.66 190 GLN A O 1
ATOM 1333 N N . GLY A 1 191 ? -32.218 8.324 -11.239 1.00 47.84 191 GLY A N 1
ATOM 1334 C CA . GLY A 1 191 ? -32.552 7.507 -12.398 1.00 47.84 191 GLY A CA 1
ATOM 1335 C C . GLY A 1 191 ? -32.026 8.065 -13.717 1.00 47.84 191 GLY A C 1
ATOM 1336 O O . GLY A 1 191 ? -32.299 9.200 -14.091 1.00 47.84 191 GLY A O 1
ATOM 1337 N N . SER A 1 192 ? -31.312 7.220 -14.452 1.00 39.44 192 SER A N 1
ATOM 1338 C CA . SER A 1 192 ? -31.096 7.369 -15.889 1.00 39.44 192 SER A CA 1
ATOM 1339 C C . SER A 1 192 ? -31.295 5.998 -16.527 1.00 39.44 192 SER A C 1
ATOM 1341 O O . SER A 1 192 ? -30.480 5.086 -16.411 1.00 39.44 192 SER A O 1
ATOM 1343 N N . SER A 1 193 ? -32.479 5.850 -17.112 1.00 43.00 193 SER A N 1
ATOM 1344 C CA . SER A 1 193 ? -33.006 4.657 -17.757 1.00 43.00 193 SER A CA 1
ATOM 1345 C C . SER A 1 193 ? -32.090 4.173 -18.883 1.00 43.00 193 SER A C 1
ATOM 1347 O O . SER A 1 193 ? -31.878 4.882 -19.865 1.00 43.00 193 SER A O 1
ATOM 1349 N N . ILE A 1 194 ? -31.591 2.941 -18.772 1.00 53.22 194 ILE A N 1
ATOM 1350 C CA . ILE A 1 194 ? -30.999 2.218 -19.903 1.00 53.22 194 ILE A CA 1
ATOM 1351 C C . ILE A 1 194 ? -32.158 1.865 -20.853 1.00 53.22 194 ILE A C 1
ATOM 1353 O O . ILE A 1 194 ? -33.131 1.256 -20.399 1.00 53.22 194 ILE A O 1
ATOM 1357 N N . PRO A 1 195 ? -32.125 2.252 -22.142 1.00 58.41 195 PRO A N 1
ATOM 1358 C CA . PRO A 1 195 ? -33.246 2.018 -23.045 1.00 58.41 195 PRO A CA 1
ATOM 1359 C C . PRO A 1 195 ? -33.449 0.507 -23.252 1.00 58.41 195 PRO A C 1
ATOM 1361 O O . PRO A 1 195 ? -32.525 -0.219 -23.624 1.00 58.41 195 PRO A O 1
ATOM 1364 N N . GLY A 1 196 ? -34.675 0.035 -22.999 1.00 56.31 196 GLY A N 1
ATOM 1365 C CA . GLY A 1 196 ? -35.038 -1.380 -22.805 1.00 56.31 196 GLY A CA 1
ATOM 1366 C C . GLY A 1 196 ? -34.820 -2.340 -23.983 1.00 56.31 196 GLY A C 1
ATOM 1367 O O . GLY A 1 196 ? -35.110 -3.524 -23.855 1.00 56.31 196 GLY A O 1
ATOM 1368 N N . TRP A 1 197 ? -34.285 -1.871 -25.111 1.00 50.31 197 TRP A N 1
ATOM 1369 C CA . TRP A 1 197 ? -33.932 -2.703 -26.267 1.00 50.31 197 TRP A CA 1
ATOM 1370 C C . TRP A 1 197 ? -32.550 -3.373 -26.146 1.00 50.31 197 TRP A C 1
ATOM 1372 O O . TRP A 1 197 ? -32.293 -4.368 -26.819 1.00 50.31 197 TRP A O 1
ATOM 1382 N N . ILE A 1 198 ? -31.673 -2.882 -25.259 1.00 60.03 198 ILE A N 1
ATOM 1383 C CA . ILE A 1 198 ? -30.311 -3.425 -25.093 1.00 60.03 198 ILE A CA 1
ATOM 1384 C C . ILE A 1 198 ? -30.326 -4.765 -24.332 1.00 60.03 198 ILE A C 1
ATOM 1386 O O . ILE A 1 198 ? -29.526 -5.650 -24.619 1.00 60.03 198 ILE A O 1
ATOM 1390 N N . LEU A 1 199 ? -31.279 -4.960 -23.416 1.00 67.38 199 LEU A N 1
ATOM 1391 C CA . LEU A 1 199 ? -31.443 -6.201 -22.645 1.00 67.38 199 LEU A CA 1
ATOM 1392 C C . LEU A 1 199 ? -31.781 -7.443 -23.501 1.00 67.38 199 LEU A C 1
ATOM 1394 O O . LEU A 1 199 ? -31.098 -8.456 -23.337 1.00 67.38 199 LEU A O 1
ATOM 1398 N N . PRO A 1 200 ? -32.755 -7.417 -24.437 1.00 57.53 200 PRO A N 1
ATOM 1399 C CA . PRO A 1 200 ? -33.019 -8.577 -25.294 1.00 57.53 200 PRO A CA 1
ATOM 1400 C C . PRO A 1 200 ? -31.887 -8.856 -26.296 1.00 57.53 200 PRO A C 1
ATOM 1402 O O . PRO A 1 200 ? -31.593 -10.019 -26.565 1.00 57.53 200 PRO A O 1
ATOM 1405 N N . ALA A 1 201 ? -31.200 -7.826 -26.805 1.00 69.31 201 ALA A N 1
ATOM 1406 C CA . ALA A 1 201 ? -30.075 -8.009 -27.728 1.00 69.31 201 ALA A CA 1
ATOM 1407 C C . ALA A 1 201 ? -28.878 -8.713 -27.059 1.00 69.31 201 ALA A C 1
ATOM 1409 O O . ALA A 1 201 ? -28.254 -9.593 -27.654 1.00 69.31 201 ALA A O 1
ATOM 1410 N N . LEU A 1 202 ? -28.596 -8.380 -25.796 1.00 66.50 202 LEU A N 1
ATOM 1411 C CA . LEU A 1 202 ? -27.506 -8.980 -25.022 1.00 66.50 202 LEU A CA 1
ATOM 1412 C C . LEU A 1 202 ? -27.836 -10.424 -24.603 1.00 66.50 202 LEU A C 1
ATOM 1414 O O . LEU A 1 202 ? -26.966 -11.293 -24.638 1.00 66.50 202 LEU A O 1
ATOM 1418 N N . ALA A 1 203 ? -29.107 -10.712 -24.305 1.00 70.88 203 ALA A N 1
ATOM 1419 C CA . ALA A 1 203 ? -29.575 -12.072 -24.036 1.00 70.88 203 ALA A CA 1
ATOM 1420 C C . ALA A 1 203 ? -29.468 -12.987 -25.273 1.00 70.88 203 ALA A C 1
ATOM 1422 O O . ALA A 1 203 ? -28.990 -14.114 -25.160 1.00 70.88 203 ALA A O 1
ATOM 1423 N N . LEU A 1 204 ? -29.839 -12.501 -26.463 1.00 72.44 204 LEU A N 1
ATOM 1424 C CA . LEU A 1 204 ? -29.715 -13.272 -27.708 1.00 72.44 204 LEU A CA 1
ATOM 1425 C C . LEU A 1 204 ? -28.251 -13.522 -28.102 1.00 72.44 204 LEU A C 1
ATOM 1427 O O . LEU A 1 204 ? -27.922 -14.617 -28.556 1.00 72.44 204 LEU A O 1
ATOM 1431 N N . GLY A 1 205 ? -27.361 -12.553 -27.861 1.00 72.56 205 GLY A N 1
ATOM 1432 C CA . GLY A 1 205 ? -25.920 -12.725 -28.066 1.00 72.56 205 GLY A CA 1
ATOM 1433 C C . GLY A 1 205 ? -25.312 -13.822 -27.183 1.00 72.56 205 GLY A C 1
ATOM 1434 O O . GLY A 1 205 ? -24.525 -14.637 -27.665 1.00 72.56 205 GLY A O 1
ATOM 1435 N N . LEU A 1 206 ? -25.723 -13.904 -25.912 1.00 74.06 206 LEU A N 1
ATOM 1436 C CA . LEU A 1 206 ? -25.258 -14.945 -24.986 1.00 74.06 206 LEU A CA 1
ATOM 1437 C C . LEU A 1 206 ? -25.811 -16.336 -25.329 1.00 74.06 206 LEU A C 1
ATOM 1439 O O . LEU A 1 206 ? -25.090 -17.325 -25.200 1.00 74.06 206 LEU A O 1
ATO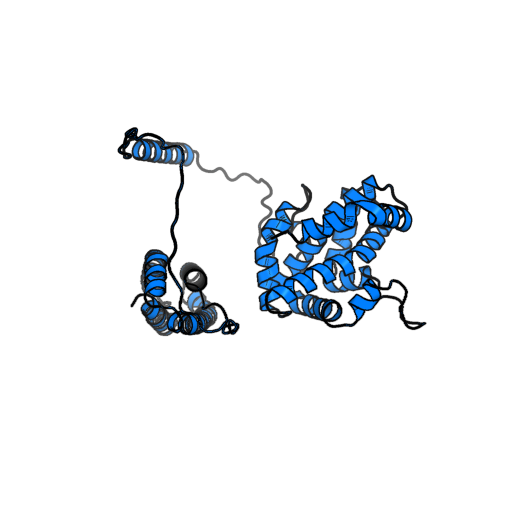M 1443 N N . ILE A 1 207 ? -27.051 -16.423 -25.822 1.00 76.00 207 ILE A N 1
ATOM 1444 C CA . ILE A 1 207 ? -27.639 -17.689 -26.288 1.00 76.00 207 ILE A CA 1
ATOM 1445 C C . ILE A 1 207 ? -26.901 -18.197 -27.536 1.00 76.00 207 ILE A C 1
ATOM 1447 O O . ILE A 1 207 ? -26.562 -19.378 -27.607 1.00 76.00 207 ILE A O 1
ATOM 1451 N N . GLY A 1 208 ? -26.569 -17.307 -28.479 1.00 73.50 208 GLY A N 1
ATOM 1452 C CA . GLY A 1 208 ? -25.762 -17.653 -29.653 1.00 73.50 208 GLY A CA 1
ATOM 1453 C C . GLY A 1 208 ? -24.387 -18.216 -29.275 1.00 73.50 208 GLY A C 1
ATOM 1454 O O . GLY A 1 208 ? -23.996 -19.278 -29.763 1.00 73.50 208 GLY A O 1
ATOM 1455 N N . LEU A 1 209 ? -23.694 -17.573 -28.329 1.00 70.81 209 LEU A N 1
ATOM 1456 C CA . LEU A 1 209 ? -22.385 -18.028 -27.848 1.00 70.81 209 LEU A CA 1
ATOM 1457 C C . LEU A 1 209 ? -22.459 -19.388 -27.131 1.00 70.81 209 LEU A C 1
ATOM 1459 O O . LEU A 1 209 ? -21.591 -20.239 -27.326 1.00 70.81 209 LEU A O 1
ATOM 1463 N N . ALA A 1 210 ? -23.517 -19.619 -26.347 1.00 72.75 210 ALA A N 1
ATOM 1464 C CA . ALA A 1 210 ? -23.743 -20.887 -25.656 1.00 72.75 210 ALA A CA 1
ATOM 1465 C C . ALA A 1 210 ? -24.022 -22.039 -26.637 1.00 72.75 210 ALA A C 1
ATOM 1467 O O . ALA A 1 210 ? -23.465 -23.126 -26.482 1.00 72.75 210 ALA A O 1
ATOM 1468 N N . THR A 1 211 ? -24.821 -21.800 -27.685 1.00 69.69 211 THR A N 1
ATOM 1469 C CA . THR A 1 211 ? -25.080 -22.816 -28.722 1.00 69.69 211 THR A CA 1
ATOM 1470 C C . THR A 1 211 ? -23.837 -23.151 -29.546 1.00 69.69 211 THR A C 1
ATOM 1472 O O . THR A 1 211 ? -23.612 -24.316 -29.868 1.00 69.69 211 THR A O 1
ATOM 1475 N N . TRP A 1 212 ? -22.976 -22.167 -29.822 1.00 68.00 212 TRP A N 1
ATOM 1476 C CA . TRP A 1 212 ? -21.714 -22.398 -30.524 1.00 68.00 212 TRP A CA 1
ATOM 1477 C C . TRP A 1 212 ? -20.715 -23.199 -29.678 1.00 68.00 212 TRP A C 1
ATOM 1479 O O . TRP A 1 212 ? -20.076 -24.121 -30.190 1.00 68.00 212 TRP A O 1
ATOM 1489 N N . TYR A 1 213 ? -20.633 -22.916 -28.374 1.00 72.19 213 TYR A N 1
ATOM 1490 C CA . TYR A 1 213 ? -19.752 -23.642 -27.457 1.00 72.19 213 TYR A CA 1
ATOM 1491 C C . TYR A 1 213 ? -20.183 -25.103 -27.263 1.00 72.19 213 TYR A C 1
ATOM 1493 O O . TYR A 1 213 ? -19.342 -25.993 -27.171 1.00 72.19 213 TYR A O 1
ATOM 1501 N N . PHE A 1 214 ? -21.490 -25.373 -27.271 1.00 68.25 214 PHE A N 1
ATOM 1502 C CA . PHE A 1 214 ? -22.013 -26.730 -27.102 1.00 68.25 214 PHE A CA 1
ATOM 1503 C C . PHE A 1 214 ? -21.931 -27.585 -28.380 1.00 68.25 214 PHE A C 1
ATOM 1505 O O . PHE A 1 214 ? -21.907 -28.810 -28.296 1.00 68.25 214 PHE A O 1
ATOM 1512 N N . MET A 1 215 ? -21.853 -26.962 -29.561 1.00 71.31 215 MET A N 1
ATOM 1513 C CA . MET A 1 215 ? -21.827 -27.664 -30.854 1.00 71.31 215 MET A CA 1
ATOM 1514 C C . MET A 1 215 ? -20.413 -27.835 -31.445 1.00 71.31 215 MET A C 1
ATOM 1516 O O . MET A 1 215 ? -20.244 -28.585 -32.403 1.00 71.31 215 MET A O 1
ATOM 1520 N N . SER A 1 216 ? -19.391 -27.189 -30.864 1.00 59.25 216 SER A N 1
ATOM 1521 C CA . SER A 1 216 ? -18.013 -27.169 -31.399 1.00 59.25 216 SER A CA 1
ATOM 1522 C C . SER A 1 216 ? -17.005 -28.043 -30.633 1.00 59.25 216 SER A C 1
ATOM 1524 O O . SER A 1 216 ? -15.808 -27.981 -30.907 1.00 59.25 216 SER A O 1
ATOM 1526 N N . GLY A 1 217 ? -17.451 -28.869 -29.681 1.00 50.69 217 GLY A N 1
ATOM 1527 C CA . GLY A 1 217 ? -16.582 -29.793 -28.944 1.00 50.69 217 GLY A CA 1
ATOM 1528 C C . GLY A 1 217 ? -16.711 -31.243 -29.428 1.00 50.69 217 GLY A C 1
ATOM 1529 O O . GLY A 1 217 ? -17.723 -31.876 -29.131 1.00 50.69 217 GLY A O 1
ATOM 1530 N N . PRO A 1 218 ? -15.713 -31.832 -30.114 1.00 47.47 218 PRO A N 1
ATOM 1531 C CA . PRO A 1 218 ? -15.680 -33.274 -30.322 1.00 47.47 218 PRO A CA 1
ATOM 1532 C C . PRO A 1 218 ? -15.316 -33.981 -29.006 1.00 47.47 218 PRO A C 1
ATOM 1534 O O . PRO A 1 218 ? -14.184 -33.903 -28.527 1.00 47.47 218 PRO A O 1
ATOM 1537 N N . PHE A 1 219 ? -16.284 -34.694 -28.427 1.00 45.06 219 PHE A N 1
ATOM 1538 C CA . PHE A 1 219 ? -16.066 -35.633 -27.326 1.00 45.06 219 PHE A CA 1
ATOM 1539 C C . PHE A 1 219 ? -15.114 -36.755 -27.777 1.00 45.06 219 PHE A C 1
ATOM 1541 O O . PHE A 1 219 ? -15.485 -37.611 -28.577 1.00 45.06 219 PHE A O 1
ATOM 1548 N N . LYS A 1 220 ? -13.889 -36.787 -27.239 1.00 47.03 220 LYS A N 1
ATOM 1549 C CA . LYS A 1 220 ? -13.051 -37.995 -27.235 1.00 47.03 220 LYS A CA 1
ATOM 1550 C C . LYS A 1 220 ? -13.414 -38.821 -26.004 1.00 47.03 220 LYS A C 1
ATOM 1552 O O . LYS A 1 220 ? -13.138 -38.429 -24.875 1.00 47.03 220 LYS A O 1
ATOM 1557 N N . THR A 1 221 ? -14.071 -39.948 -26.244 1.00 50.34 221 THR A N 1
ATOM 1558 C CA . THR A 1 221 ? -14.370 -40.985 -25.252 1.00 50.34 221 THR A CA 1
ATOM 1559 C C . THR A 1 221 ? -13.088 -41.555 -24.631 1.00 50.34 221 THR A C 1
ATOM 1561 O O . THR A 1 221 ? -12.133 -41.814 -25.367 1.00 50.34 221 THR A O 1
ATOM 1564 N N . PRO A 1 222 ? -13.062 -41.803 -23.311 1.00 45.81 222 PRO A N 1
ATOM 1565 C CA . PRO A 1 222 ? -11.957 -42.486 -22.649 1.00 45.81 222 PRO A CA 1
ATOM 1566 C C . PRO A 1 222 ? -11.975 -43.975 -23.018 1.00 45.81 222 PRO A C 1
ATOM 1568 O O . PRO A 1 222 ? -12.967 -44.660 -22.773 1.00 45.81 222 PRO A O 1
ATOM 1571 N N . GLN A 1 223 ? -10.889 -44.478 -23.609 1.00 39.16 223 GLN A N 1
ATOM 1572 C CA . GLN A 1 223 ? -10.681 -45.917 -23.740 1.00 39.16 223 GLN A CA 1
ATOM 1573 C C . GLN A 1 223 ? -9.988 -46.460 -22.493 1.00 39.16 223 GLN A C 1
ATOM 1575 O O . GLN A 1 223 ? -8.922 -46.008 -22.081 1.00 39.16 223 GLN A O 1
ATOM 1580 N N . THR A 1 224 ? -10.674 -47.424 -21.894 1.00 44.03 224 THR A N 1
ATOM 1581 C CA . THR A 1 224 ? -10.193 -48.357 -20.889 1.00 44.03 224 THR A CA 1
ATOM 1582 C C . THR A 1 224 ? -9.290 -49.372 -21.579 1.00 44.03 224 THR A C 1
ATOM 1584 O O . THR A 1 224 ? -9.797 -50.200 -22.327 1.00 44.03 224 THR A O 1
ATOM 1587 N N . ASP A 1 225 ? -7.990 -49.340 -21.297 1.00 42.00 225 ASP A N 1
ATOM 1588 C CA . ASP A 1 225 ? -7.123 -50.497 -21.508 1.00 42.00 225 ASP A CA 1
ATOM 1589 C C . ASP A 1 225 ? -6.616 -50.997 -20.157 1.00 42.00 225 ASP A C 1
ATOM 1591 O O . ASP A 1 225 ? -6.062 -50.265 -19.335 1.00 42.00 225 ASP A O 1
ATOM 1595 N N . VAL A 1 226 ? -6.907 -52.271 -19.925 1.00 41.97 226 VAL A N 1
ATOM 1596 C CA . VAL A 1 226 ? -6.646 -53.035 -18.712 1.00 41.97 226 VAL A CA 1
ATOM 1597 C C . VAL A 1 226 ? -5.317 -53.754 -18.915 1.00 41.97 226 VAL A C 1
ATOM 1599 O O . VAL A 1 226 ? -5.223 -54.597 -19.801 1.00 41.97 226 VAL A O 1
ATOM 1602 N N . VAL A 1 227 ? -4.300 -53.479 -18.095 1.00 44.41 227 VAL A N 1
ATOM 1603 C CA . VAL A 1 227 ? -3.098 -54.330 -17.999 1.00 44.41 227 VAL A CA 1
ATOM 1604 C C . VAL A 1 227 ? -2.722 -54.494 -16.515 1.00 44.41 227 VAL A C 1
ATOM 1606 O O . VAL A 1 227 ? -2.822 -53.526 -15.760 1.00 44.41 227 VAL A O 1
ATOM 1609 N N . PRO A 1 228 ? -2.383 -55.717 -16.054 1.00 41.84 228 PRO A N 1
ATOM 1610 C CA . PRO A 1 228 ? -2.577 -56.165 -14.673 1.00 41.84 228 PRO A CA 1
ATOM 1611 C C . PRO A 1 228 ? -1.397 -55.855 -13.741 1.00 41.84 228 PRO A C 1
ATOM 1613 O O . PRO A 1 228 ? -0.261 -55.690 -14.179 1.00 41.84 228 PRO A O 1
ATOM 1616 N N . LEU A 1 229 ? -1.668 -55.873 -12.429 1.00 39.38 229 LEU A N 1
ATOM 1617 C CA . LEU A 1 229 ? -0.658 -55.847 -11.364 1.00 39.38 229 LEU A CA 1
ATOM 1618 C C . LEU A 1 229 ? 0.333 -57.025 -11.467 1.00 39.38 229 LEU A C 1
ATOM 1620 O O . LEU A 1 229 ? -0.114 -58.172 -11.528 1.00 39.38 229 LEU A O 1
ATOM 1624 N N . PRO A 1 230 ? 1.637 -56.786 -11.246 1.00 41.97 230 PRO A N 1
ATOM 1625 C CA . PRO A 1 230 ? 2.517 -57.766 -10.622 1.00 41.97 230 PRO A CA 1
ATOM 1626 C C . PRO A 1 230 ? 2.802 -57.412 -9.147 1.00 41.97 230 PRO A C 1
ATOM 1628 O O . PRO A 1 230 ? 3.128 -56.277 -8.798 1.00 41.97 230 PRO A O 1
ATOM 1631 N N . LYS A 1 231 ? 2.666 -58.417 -8.273 1.00 38.12 231 LYS A N 1
ATOM 1632 C CA . LYS A 1 231 ? 3.141 -58.451 -6.874 1.00 38.12 231 LYS A CA 1
ATOM 1633 C C . LYS A 1 231 ? 4.554 -59.101 -6.806 1.00 38.12 231 LYS A C 1
ATOM 1635 O O . LYS A 1 231 ? 4.986 -59.655 -7.812 1.00 38.12 231 LYS A O 1
ATOM 1640 N N . PRO A 1 232 ? 5.278 -58.994 -5.669 1.00 51.81 232 PRO A N 1
ATOM 1641 C CA . PRO A 1 232 ? 6.744 -58.869 -5.580 1.00 51.81 232 PRO A CA 1
ATOM 1642 C C . PRO A 1 232 ? 7.493 -60.197 -5.361 1.00 51.81 232 PRO A C 1
ATOM 1644 O O . PRO A 1 232 ? 6.866 -61.129 -4.876 1.00 51.81 232 PRO A O 1
ATOM 1647 N N . THR A 1 233 ? 8.809 -60.221 -5.659 1.00 33.69 233 THR A N 1
ATOM 1648 C CA . THR A 1 233 ? 9.910 -61.072 -5.102 1.00 33.69 233 THR A CA 1
ATOM 1649 C C . THR A 1 233 ? 11.161 -60.821 -5.978 1.00 33.69 233 THR A C 1
ATOM 1651 O O . THR A 1 233 ? 11.083 -60.972 -7.189 1.00 33.69 233 THR A O 1
ATOM 1654 N N . GLU A 1 234 ? 12.195 -60.117 -5.496 1.00 40.53 234 GLU A N 1
ATOM 1655 C CA . GLU A 1 234 ? 13.408 -60.592 -4.784 1.00 40.53 234 GLU A CA 1
ATOM 1656 C C . GLU A 1 234 ? 14.624 -60.803 -5.713 1.00 40.53 234 GLU A C 1
ATOM 1658 O O . GLU A 1 234 ? 14.485 -61.235 -6.851 1.00 40.53 234 GLU A O 1
ATOM 1663 N N . ALA A 1 235 ? 15.805 -60.529 -5.141 1.00 32.62 235 ALA A N 1
ATOM 1664 C CA . ALA A 1 235 ? 17.166 -60.855 -5.578 1.00 32.62 235 ALA A CA 1
ATOM 1665 C C . ALA A 1 235 ? 17.939 -59.793 -6.389 1.00 32.62 235 ALA A C 1
ATOM 1667 O O . ALA A 1 235 ? 17.822 -59.648 -7.603 1.00 32.62 235 ALA A O 1
ATOM 1668 N N . ALA A 1 236 ? 18.837 -59.115 -5.664 1.00 39.03 236 ALA A N 1
ATOM 1669 C CA . ALA A 1 236 ? 20.114 -58.626 -6.181 1.00 39.03 236 ALA A CA 1
ATOM 1670 C C . ALA A 1 236 ? 20.990 -59.811 -6.662 1.00 39.03 236 ALA A C 1
ATOM 1672 O O . ALA A 1 236 ? 20.754 -60.952 -6.257 1.00 39.03 236 ALA A O 1
ATOM 1673 N N . PRO A 1 237 ? 22.049 -59.559 -7.452 1.00 43.97 237 PRO A N 1
ATOM 1674 C CA . PRO A 1 237 ? 23.315 -59.226 -6.803 1.00 43.97 237 PRO A CA 1
ATOM 1675 C C . PRO A 1 237 ? 24.081 -58.060 -7.443 1.00 43.97 237 PRO A C 1
ATOM 1677 O O . PRO A 1 237 ? 23.880 -57.664 -8.587 1.00 43.97 237 PRO A O 1
ATOM 1680 N N . ALA A 1 238 ? 24.966 -57.526 -6.607 1.00 35.31 238 ALA A N 1
ATOM 1681 C CA . ALA A 1 238 ? 25.907 -56.439 -6.818 1.00 35.31 238 ALA A CA 1
ATOM 1682 C C . ALA A 1 238 ? 26.960 -56.709 -7.904 1.00 35.31 238 ALA A C 1
ATOM 1684 O O . ALA A 1 238 ? 27.299 -57.864 -8.131 1.00 35.31 238 ALA A O 1
ATOM 1685 N N . VAL A 1 239 ? 27.575 -55.634 -8.427 1.00 41.81 239 VAL A N 1
ATOM 1686 C CA . VAL A 1 239 ? 29.038 -55.417 -8.360 1.00 41.81 239 VAL A CA 1
ATOM 1687 C C . VAL A 1 239 ? 29.447 -53.957 -8.678 1.00 41.81 239 VAL A C 1
ATOM 1689 O O . VAL A 1 239 ? 29.223 -53.472 -9.779 1.00 41.81 239 VAL A O 1
ATOM 1692 N N . VAL A 1 240 ? 30.045 -53.314 -7.656 1.00 36.66 240 VAL A N 1
ATOM 1693 C CA . VAL A 1 240 ? 31.291 -52.492 -7.608 1.00 36.66 240 VAL A CA 1
ATOM 1694 C C . VAL A 1 240 ? 31.443 -51.338 -8.628 1.00 36.66 240 VAL A C 1
ATOM 1696 O O . VAL A 1 240 ? 31.630 -51.581 -9.809 1.00 36.66 240 VAL A O 1
ATOM 1699 N N . ALA A 1 241 ? 31.213 -50.065 -8.277 1.00 38.72 241 ALA A N 1
ATOM 1700 C CA . ALA A 1 241 ? 32.019 -49.107 -7.487 1.00 38.72 241 ALA A CA 1
ATOM 1701 C C . ALA A 1 241 ? 33.244 -48.512 -8.217 1.00 38.72 241 ALA A C 1
ATOM 1703 O O . ALA A 1 241 ? 34.229 -49.206 -8.422 1.00 38.72 241 ALA A O 1
ATOM 1704 N N . GLU A 1 242 ? 33.213 -47.195 -8.457 1.00 41.47 242 GLU A N 1
ATOM 1705 C CA . GLU A 1 242 ? 34.397 -46.328 -8.403 1.00 41.47 242 GLU A CA 1
ATOM 1706 C C . GLU A 1 242 ? 33.973 -44.960 -7.845 1.00 41.47 242 GLU A C 1
ATOM 1708 O O . GLU A 1 242 ? 32.977 -44.373 -8.271 1.00 41.47 242 GLU A O 1
ATOM 1713 N N . ALA A 1 243 ? 34.666 -44.516 -6.803 1.00 39.72 243 ALA A N 1
ATOM 1714 C CA . ALA A 1 243 ? 34.345 -43.342 -6.010 1.00 39.72 243 ALA A CA 1
ATOM 1715 C C . ALA A 1 243 ? 35.382 -42.249 -6.265 1.00 39.72 243 ALA A C 1
ATOM 1717 O O . ALA A 1 243 ? 36.568 -42.531 -6.141 1.00 39.72 243 ALA A O 1
ATOM 1718 N N . GLU A 1 244 ? 34.953 -40.996 -6.451 1.00 37.84 244 GLU A N 1
ATOM 1719 C CA . GLU A 1 244 ? 35.745 -39.859 -5.973 1.00 37.84 244 GLU A CA 1
ATOM 1720 C C . GLU A 1 244 ? 34.902 -38.603 -5.647 1.00 37.84 244 GLU A C 1
ATOM 1722 O O . GLU A 1 244 ? 34.258 -38.012 -6.503 1.00 37.84 244 GLU A O 1
ATOM 1727 N N . LYS A 1 245 ? 34.964 -38.247 -4.352 1.00 37.50 245 LYS A N 1
ATOM 1728 C CA . LYS A 1 245 ? 34.825 -36.956 -3.636 1.00 37.50 245 LYS A CA 1
ATOM 1729 C C . LYS A 1 245 ? 33.615 -36.001 -3.816 1.00 37.50 245 LYS A C 1
ATOM 1731 O O . LYS A 1 245 ? 33.297 -35.574 -4.919 1.00 37.50 245 LYS A O 1
ATOM 1736 N N . PRO A 1 246 ? 33.035 -35.508 -2.693 1.00 41.53 246 PRO A N 1
ATOM 1737 C CA . PRO A 1 246 ? 32.002 -34.475 -2.700 1.00 41.53 246 PRO A CA 1
ATOM 1738 C C . PRO A 1 246 ? 32.615 -33.080 -2.900 1.00 41.53 246 PRO A C 1
ATOM 1740 O O . PRO A 1 246 ? 33.411 -32.619 -2.080 1.00 41.53 246 PRO A O 1
ATOM 1743 N N . ALA A 1 247 ? 32.205 -32.390 -3.963 1.00 41.69 247 ALA A N 1
ATOM 1744 C CA . ALA A 1 247 ? 32.381 -30.949 -4.104 1.00 41.69 247 ALA A CA 1
ATOM 1745 C C . ALA A 1 247 ? 31.103 -30.242 -3.624 1.00 41.69 247 ALA A C 1
ATOM 1747 O O . ALA A 1 247 ? 29.993 -30.590 -4.025 1.00 41.69 247 ALA A O 1
ATOM 1748 N N . LEU A 1 248 ? 31.277 -29.282 -2.719 1.00 41.78 248 LEU A N 1
ATOM 1749 C CA . LEU A 1 248 ? 30.234 -28.406 -2.183 1.00 41.78 248 LEU A CA 1
ATOM 1750 C C . LEU A 1 248 ? 29.478 -27.718 -3.337 1.00 41.78 248 LEU A C 1
ATOM 1752 O O . LEU A 1 248 ? 30.143 -27.167 -4.214 1.00 41.78 248 LEU A O 1
ATOM 1756 N N . PRO A 1 249 ? 28.132 -27.675 -3.357 1.00 44.97 249 PRO A N 1
ATOM 1757 C CA . PRO A 1 249 ? 27.441 -26.791 -4.279 1.00 44.97 249 PRO A CA 1
ATOM 1758 C C . PRO A 1 249 ? 27.667 -25.343 -3.833 1.00 44.97 249 PRO A C 1
ATOM 1760 O O . PRO A 1 249 ? 27.129 -24.870 -2.831 1.00 44.97 249 PRO A O 1
ATOM 1763 N N . GLU A 1 250 ? 28.510 -24.661 -4.596 1.00 45.56 250 GLU A N 1
ATOM 1764 C CA . GLU A 1 250 ? 28.636 -23.213 -4.644 1.00 45.56 250 GLU A CA 1
ATOM 1765 C C . GLU A 1 250 ? 27.246 -22.615 -4.910 1.00 45.56 250 GLU A C 1
ATOM 1767 O O . GLU A 1 250 ? 26.558 -23.001 -5.860 1.00 45.56 250 GLU A O 1
ATOM 1772 N N . VAL A 1 251 ? 26.794 -21.715 -4.033 1.00 40.41 251 VAL A N 1
ATOM 1773 C CA . VAL A 1 251 ? 25.500 -21.032 -4.156 1.00 40.41 251 VAL A CA 1
ATOM 1774 C C . VAL A 1 251 ? 25.565 -20.098 -5.364 1.00 40.41 251 VAL A C 1
ATOM 1776 O O . VAL A 1 251 ? 25.929 -18.930 -5.256 1.00 40.41 251 VAL A O 1
ATOM 1779 N N . THR A 1 252 ? 25.223 -20.626 -6.534 1.00 45.56 252 THR A N 1
ATOM 1780 C CA . THR A 1 252 ? 24.927 -19.836 -7.726 1.00 45.56 252 THR A CA 1
ATOM 1781 C C . THR A 1 252 ? 23.474 -19.377 -7.639 1.00 45.56 252 THR A C 1
ATOM 1783 O O . THR A 1 252 ? 22.559 -20.169 -7.414 1.00 45.56 252 THR A O 1
ATOM 1786 N N . LEU A 1 253 ? 23.266 -18.062 -7.741 1.00 42.38 253 LEU A N 1
ATOM 1787 C CA . LEU A 1 253 ? 21.941 -17.441 -7.772 1.00 42.38 253 LEU A CA 1
ATOM 1788 C C . LEU A 1 253 ? 21.093 -18.099 -8.876 1.00 42.38 253 LEU A C 1
ATOM 1790 O O . LEU A 1 253 ? 21.616 -18.307 -9.975 1.00 42.38 253 LEU A O 1
ATOM 1794 N N . PRO A 1 254 ? 19.807 -18.417 -8.630 1.00 54.03 254 PRO A N 1
ATOM 1795 C CA . PRO A 1 254 ? 18.953 -18.957 -9.678 1.00 54.03 254 PRO A CA 1
ATOM 1796 C C . PRO A 1 254 ? 18.869 -17.950 -10.840 1.00 54.03 254 PRO A C 1
ATOM 1798 O O . PRO A 1 254 ? 18.724 -16.749 -10.588 1.00 54.03 254 PRO A O 1
ATOM 1801 N N . PRO A 1 255 ? 18.986 -18.398 -12.104 1.00 56.34 255 PRO A N 1
ATOM 1802 C CA . PRO A 1 255 ? 18.849 -17.514 -13.255 1.00 56.34 255 PRO A CA 1
ATOM 1803 C C . PRO A 1 255 ? 17.438 -16.898 -13.307 1.00 56.34 255 PRO A C 1
ATOM 1805 O O . PRO A 1 255 ? 16.486 -17.511 -12.813 1.00 56.34 255 PRO A O 1
ATOM 1808 N N . PRO A 1 256 ? 17.280 -15.704 -13.914 1.00 61.62 256 PRO A N 1
ATOM 1809 C CA . PRO A 1 256 ? 15.966 -15.109 -14.145 1.00 61.62 256 PRO A CA 1
ATOM 1810 C C . PRO A 1 256 ? 15.077 -16.067 -14.947 1.00 61.62 256 PRO A C 1
ATOM 1812 O O . PRO A 1 256 ? 15.525 -16.677 -15.921 1.00 61.62 256 PRO A O 1
ATOM 1815 N N . THR A 1 257 ? 13.819 -16.217 -14.530 1.00 74.81 257 THR A N 1
ATOM 1816 C CA . THR A 1 257 ? 12.878 -17.159 -15.151 1.00 74.81 257 THR A CA 1
ATOM 1817 C C . THR A 1 257 ? 12.140 -16.531 -16.337 1.00 74.81 257 THR A C 1
ATOM 1819 O O . THR A 1 257 ? 11.956 -15.313 -16.408 1.00 74.81 257 THR A O 1
ATOM 1822 N N . ALA A 1 258 ? 11.678 -17.379 -17.267 1.00 75.38 258 ALA A N 1
ATOM 1823 C CA . ALA A 1 258 ? 10.804 -16.981 -18.376 1.00 75.38 258 ALA A CA 1
ATOM 1824 C C . ALA A 1 258 ? 9.557 -16.235 -17.879 1.00 75.38 258 ALA A C 1
ATOM 1826 O O . ALA A 1 258 ? 9.145 -15.250 -18.487 1.00 75.38 258 ALA A O 1
ATOM 1827 N N . ASP A 1 259 ? 8.992 -16.668 -16.751 1.00 76.12 259 ASP A N 1
ATOM 1828 C CA . ASP A 1 259 ? 7.816 -16.055 -16.136 1.00 76.12 259 ASP A CA 1
ATOM 1829 C C . ASP A 1 259 ? 8.075 -14.618 -15.677 1.00 76.12 259 ASP A C 1
ATOM 1831 O O . ASP A 1 259 ? 7.244 -13.743 -15.909 1.00 76.12 259 ASP A O 1
ATOM 1835 N N . GLU A 1 260 ? 9.236 -14.340 -15.074 1.00 78.06 260 GLU A N 1
ATOM 1836 C CA . GLU A 1 260 ? 9.560 -12.992 -14.598 1.00 78.06 260 GLU A CA 1
ATOM 1837 C C . GLU A 1 260 ? 9.702 -12.006 -15.765 1.00 78.06 260 GLU A C 1
ATOM 1839 O O . GLU A 1 260 ? 9.186 -10.888 -15.709 1.00 78.06 260 GLU A O 1
ATOM 1844 N N . VAL A 1 261 ? 10.366 -12.426 -16.845 1.00 84.25 261 VAL A N 1
ATOM 1845 C CA . VAL A 1 261 ? 10.536 -11.594 -18.043 1.00 84.25 261 VAL A CA 1
ATOM 1846 C C . VAL A 1 261 ? 9.223 -11.442 -18.803 1.00 84.25 261 VAL A C 1
ATOM 1848 O O . VAL A 1 261 ? 8.894 -10.328 -19.203 1.00 84.25 261 VAL A O 1
ATOM 1851 N N . SER A 1 262 ? 8.431 -12.511 -18.926 1.00 81.81 262 SER A N 1
ATOM 1852 C CA . SER A 1 262 ? 7.102 -12.463 -19.550 1.00 81.81 262 SER A CA 1
ATOM 1853 C C . SER A 1 262 ? 6.162 -11.525 -18.803 1.00 81.81 262 SER A C 1
ATOM 1855 O O . SER A 1 262 ? 5.482 -10.722 -19.432 1.00 81.81 262 SER A O 1
ATOM 1857 N N . MET A 1 263 ? 6.143 -11.586 -17.467 1.00 82.12 263 MET A N 1
ATOM 1858 C CA . MET A 1 263 ? 5.270 -10.744 -16.650 1.00 82.12 263 MET A CA 1
ATOM 1859 C C . MET A 1 263 ? 5.644 -9.266 -16.786 1.00 82.12 263 MET A C 1
ATOM 1861 O O . MET A 1 263 ? 4.781 -8.454 -17.100 1.00 82.12 263 MET A O 1
ATOM 1865 N N . ARG A 1 264 ? 6.936 -8.925 -16.660 1.00 83.88 264 ARG A N 1
ATOM 1866 C CA . ARG A 1 264 ? 7.413 -7.541 -16.827 1.00 83.88 264 ARG A CA 1
ATOM 1867 C C . ARG A 1 264 ? 7.152 -7.005 -18.231 1.00 83.88 264 ARG A C 1
ATOM 1869 O O . ARG A 1 264 ? 6.775 -5.850 -18.387 1.00 83.88 264 ARG A O 1
ATOM 1876 N N . LEU A 1 265 ? 7.362 -7.834 -19.251 1.00 87.81 265 LEU A N 1
ATOM 1877 C CA . LEU A 1 265 ? 7.119 -7.451 -20.634 1.00 87.81 265 LEU A CA 1
ATOM 1878 C C . LEU A 1 265 ? 5.616 -7.244 -20.887 1.00 87.81 265 LEU A C 1
ATOM 1880 O O . LEU A 1 265 ? 5.230 -6.270 -21.527 1.00 87.81 265 LEU A O 1
ATOM 1884 N N . ASN A 1 266 ? 4.761 -8.098 -20.321 1.00 85.56 266 ASN A N 1
ATOM 1885 C CA . ASN A 1 266 ? 3.309 -7.963 -20.408 1.00 85.56 266 ASN A CA 1
ATOM 1886 C C . ASN A 1 266 ? 2.778 -6.734 -19.647 1.00 85.56 266 ASN A C 1
ATOM 1888 O O . ASN A 1 266 ? 1.869 -6.068 -20.138 1.00 85.56 266 ASN A O 1
ATOM 1892 N N . ASP A 1 267 ? 3.372 -6.390 -18.501 1.00 86.75 267 ASP A N 1
ATOM 1893 C CA . ASP A 1 267 ? 3.064 -5.157 -17.769 1.00 86.75 267 ASP A CA 1
ATOM 1894 C C . ASP A 1 267 ? 3.408 -3.920 -18.611 1.00 86.75 267 ASP A C 1
ATOM 1896 O O . ASP A 1 267 ? 2.568 -3.037 -18.775 1.00 86.75 267 ASP A O 1
ATOM 1900 N N . VAL A 1 268 ? 4.593 -3.896 -19.236 1.00 89.00 268 VAL A N 1
ATOM 1901 C CA . VAL A 1 268 ? 5.003 -2.819 -20.155 1.00 89.00 268 VAL A CA 1
ATOM 1902 C C . VAL A 1 268 ? 4.050 -2.713 -21.349 1.00 89.00 268 VAL A C 1
ATOM 1904 O O . VAL A 1 268 ? 3.617 -1.610 -21.685 1.00 89.00 268 VAL A O 1
ATOM 1907 N N . TYR A 1 269 ? 3.667 -3.835 -21.972 1.00 87.69 269 TYR A N 1
ATOM 1908 C CA . TYR A 1 269 ? 2.667 -3.840 -23.047 1.00 87.69 269 TYR A CA 1
ATOM 1909 C C . TYR A 1 269 ? 1.309 -3.304 -22.571 1.00 87.69 269 TYR A C 1
ATOM 1911 O O . TYR A 1 269 ? 0.653 -2.554 -23.300 1.00 87.69 269 TYR A O 1
ATOM 1919 N N . GLY A 1 270 ? 0.885 -3.662 -21.357 1.00 87.06 270 GLY A N 1
ATOM 1920 C CA . GLY A 1 270 ? -0.365 -3.205 -20.753 1.00 87.06 270 GLY A CA 1
ATOM 1921 C C . GLY A 1 270 ? -0.369 -1.703 -20.465 1.00 87.06 270 GLY A C 1
ATOM 1922 O O . GLY A 1 270 ? -1.322 -1.007 -20.825 1.00 87.06 270 GLY A O 1
ATOM 1923 N N . GLU A 1 271 ? 0.706 -1.183 -19.875 1.00 86.25 271 GLU A N 1
ATOM 1924 C CA . GLU A 1 271 ? 0.884 0.249 -19.621 1.00 86.25 271 GLU A CA 1
ATOM 1925 C C . GLU A 1 271 ? 0.951 1.042 -20.932 1.00 86.25 271 GLU A C 1
ATOM 1927 O O . GLU A 1 271 ? 0.226 2.025 -21.092 1.00 86.25 271 GLU A O 1
ATOM 1932 N N . ALA A 1 272 ? 1.730 0.577 -21.913 1.00 86.12 272 ALA A N 1
ATOM 1933 C CA . ALA A 1 272 ? 1.850 1.227 -23.217 1.00 86.12 272 ALA A CA 1
ATOM 1934 C C . ALA A 1 272 ? 0.508 1.272 -23.971 1.00 86.12 272 ALA A C 1
ATOM 1936 O O . ALA A 1 272 ? 0.123 2.312 -24.505 1.00 86.12 272 ALA A O 1
ATOM 1937 N N . THR A 1 273 ? -0.244 0.167 -23.952 1.00 85.06 273 THR A N 1
ATOM 1938 C CA . THR A 1 273 ? -1.604 0.070 -24.511 1.00 85.06 273 THR A CA 1
ATOM 1939 C C . THR A 1 273 ? -2.549 1.064 -23.839 1.00 85.06 273 THR A C 1
ATOM 1941 O O . THR A 1 273 ? -3.318 1.750 -24.516 1.00 85.06 273 THR A O 1
ATOM 1944 N N . ARG A 1 274 ? -2.487 1.180 -22.508 1.00 85.31 274 ARG A N 1
ATOM 1945 C CA . ARG A 1 274 ? -3.321 2.113 -21.748 1.00 85.31 274 ARG A CA 1
ATOM 1946 C C . ARG A 1 274 ? -3.007 3.564 -22.099 1.00 85.31 274 ARG A C 1
ATOM 1948 O O . ARG A 1 274 ? -3.931 4.307 -22.416 1.00 85.31 274 ARG A O 1
ATOM 1955 N N . TYR A 1 275 ? -1.730 3.945 -22.121 1.00 83.00 275 TYR A N 1
ATOM 1956 C CA . TYR A 1 275 ? -1.335 5.305 -22.491 1.00 83.00 275 TYR A CA 1
ATOM 1957 C C . TYR A 1 275 ? -1.747 5.649 -23.920 1.00 83.00 275 TYR A C 1
ATOM 1959 O O . TYR A 1 275 ? -2.318 6.709 -24.142 1.00 83.00 275 TYR A O 1
ATOM 1967 N N . LEU A 1 276 ? -1.542 4.739 -24.875 1.00 83.12 276 LEU A N 1
ATOM 1968 C CA . LEU A 1 276 ? -1.985 4.940 -26.256 1.00 83.12 276 LEU A CA 1
ATOM 1969 C C . LEU A 1 276 ? -3.508 5.053 -26.389 1.00 83.12 276 LEU A C 1
ATOM 1971 O O . LEU A 1 276 ? -3.990 5.791 -27.238 1.00 83.12 276 LEU A O 1
ATOM 1975 N N . THR A 1 277 ? -4.269 4.354 -25.545 1.00 84.62 277 THR A N 1
ATOM 1976 C CA . THR A 1 277 ? -5.739 4.435 -25.531 1.00 84.62 277 THR A CA 1
ATOM 1977 C C . THR A 1 277 ? -6.241 5.762 -24.949 1.00 84.62 277 THR A C 1
ATOM 1979 O O . THR A 1 277 ? -7.270 6.284 -25.386 1.00 84.62 277 THR A O 1
ATOM 1982 N N . ASP A 1 278 ? -5.524 6.313 -23.967 1.00 81.81 278 ASP A N 1
ATOM 1983 C CA . ASP A 1 278 ? -5.859 7.591 -23.331 1.00 81.81 278 ASP A CA 1
ATOM 1984 C C . ASP A 1 278 ? -5.462 8.803 -24.203 1.00 81.81 278 ASP A C 1
ATOM 1986 O O . ASP A 1 278 ? -6.039 9.884 -24.057 1.00 81.81 278 ASP A O 1
ATOM 1990 N N . VAL A 1 279 ? -4.542 8.629 -25.161 1.00 84.12 279 VAL A N 1
ATOM 1991 C CA . VAL A 1 279 ? -4.173 9.655 -26.149 1.00 84.12 279 VAL A CA 1
ATOM 1992 C C . VAL A 1 279 ? -5.248 9.755 -27.234 1.00 84.12 279 VAL A C 1
ATOM 1994 O O . VAL A 1 279 ? -5.337 8.924 -28.134 1.00 84.12 279 VAL A O 1
ATOM 1997 N N . LYS A 1 280 ? -6.063 10.812 -27.166 1.00 84.12 280 LYS A N 1
ATOM 1998 C CA . LYS A 1 280 ? -7.132 11.096 -28.146 1.00 84.12 280 LYS A CA 1
ATOM 1999 C C . LYS A 1 280 ? -6.859 12.307 -29.036 1.00 84.12 280 LYS A C 1
ATOM 2001 O O . LYS A 1 280 ? -7.574 12.516 -30.010 1.00 84.12 280 LYS A O 1
ATOM 2006 N N . ASP A 1 281 ? -5.845 13.097 -28.699 1.00 83.75 281 ASP A N 1
ATOM 2007 C CA . ASP A 1 281 ? -5.480 14.334 -29.383 1.00 83.75 281 ASP A CA 1
ATOM 2008 C C . ASP A 1 281 ? -4.001 14.690 -29.142 1.00 83.75 281 ASP A C 1
ATOM 2010 O O . ASP A 1 281 ? -3.296 14.044 -28.358 1.00 83.75 281 ASP A O 1
ATOM 2014 N N . ALA A 1 282 ? -3.532 15.736 -29.827 1.00 77.12 282 ALA A N 1
ATOM 2015 C CA . ALA A 1 282 ? -2.151 16.209 -29.759 1.00 77.12 282 ALA A CA 1
ATOM 2016 C C . ALA A 1 282 ? -1.713 16.674 -28.352 1.00 77.12 282 ALA A C 1
ATOM 2018 O O . ALA A 1 282 ? -0.538 16.549 -28.015 1.00 77.12 282 ALA A O 1
ATOM 2019 N N . ALA A 1 283 ? -2.628 17.160 -27.505 1.00 79.38 283 ALA A N 1
ATOM 2020 C CA . ALA A 1 283 ? -2.299 17.585 -26.140 1.00 79.38 283 ALA A CA 1
ATOM 2021 C C . ALA A 1 283 ? -2.136 16.376 -25.200 1.00 79.38 283 ALA A C 1
ATOM 2023 O O . ALA A 1 283 ? -1.224 16.328 -24.367 1.00 79.38 283 ALA A O 1
ATOM 2024 N N . GLY A 1 284 ? -2.977 15.352 -25.375 1.00 79.56 284 GLY A N 1
ATOM 2025 C CA . GLY A 1 284 ? -2.818 14.053 -24.725 1.00 79.56 284 GLY A CA 1
ATOM 2026 C C . GLY A 1 284 ? -1.501 13.384 -25.117 1.00 79.56 284 GLY A C 1
ATOM 2027 O O . GLY A 1 284 ? -0.802 12.847 -24.260 1.00 79.56 284 GLY A O 1
ATOM 2028 N N . ALA A 1 285 ? -1.112 13.494 -26.388 1.00 80.94 285 ALA A N 1
ATOM 2029 C CA . ALA A 1 285 ? 0.171 13.011 -26.888 1.00 80.94 285 ALA A CA 1
ATOM 2030 C C . ALA A 1 285 ? 1.369 13.685 -26.204 1.00 80.94 285 ALA A C 1
ATOM 2032 O O . ALA A 1 285 ? 2.279 12.993 -25.751 1.00 80.94 285 ALA A O 1
ATOM 2033 N N . GLU A 1 286 ? 1.355 15.012 -26.059 1.00 79.44 286 GLU A N 1
ATOM 2034 C CA . GLU A 1 286 ? 2.415 15.741 -25.350 1.00 79.44 286 GLU A CA 1
ATOM 2035 C C . GLU A 1 286 ? 2.498 15.352 -23.867 1.00 79.44 286 GLU A C 1
ATOM 2037 O O . GLU A 1 286 ? 3.591 15.225 -23.315 1.00 79.44 286 GLU A O 1
ATOM 2042 N N . THR A 1 287 ? 1.354 15.070 -23.241 1.00 82.19 287 THR A N 1
ATOM 2043 C CA . THR A 1 287 ? 1.283 14.609 -21.845 1.00 82.19 287 THR A CA 1
ATOM 2044 C C . THR A 1 287 ? 1.784 13.167 -21.679 1.00 82.19 287 THR A C 1
ATOM 2046 O O . THR A 1 287 ? 2.317 12.810 -20.628 1.00 82.19 287 THR A O 1
ATOM 2049 N N . ALA A 1 288 ? 1.658 12.335 -22.718 1.00 83.06 288 ALA A N 1
ATOM 2050 C CA . ALA A 1 288 ? 2.090 10.939 -22.709 1.00 83.06 288 ALA A CA 1
ATOM 2051 C C . ALA A 1 288 ? 3.595 10.754 -22.979 1.00 83.06 288 ALA A C 1
ATOM 2053 O O . ALA A 1 288 ? 4.147 9.714 -22.622 1.00 83.06 288 ALA A O 1
ATOM 2054 N N . LEU A 1 289 ? 4.284 11.748 -23.552 1.00 81.31 289 LEU A N 1
ATOM 2055 C CA . LEU A 1 289 ? 5.727 11.701 -23.839 1.00 81.31 289 LEU A CA 1
ATOM 2056 C C . LEU A 1 289 ? 6.604 11.217 -22.661 1.00 81.31 289 LEU A C 1
ATOM 2058 O O . LEU A 1 289 ? 7.396 10.293 -22.870 1.00 81.31 289 LEU A O 1
ATOM 2062 N N . PRO A 1 290 ? 6.496 11.768 -21.432 1.00 84.31 290 PRO A N 1
ATOM 2063 C CA . PRO A 1 290 ? 7.317 11.312 -20.308 1.00 84.31 290 PRO A CA 1
ATOM 2064 C C . PRO A 1 290 ? 6.990 9.878 -19.875 1.00 84.31 290 PRO A C 1
ATOM 2066 O O . PRO A 1 290 ? 7.896 9.134 -19.507 1.00 84.31 290 PRO A O 1
ATOM 2069 N N . ALA A 1 291 ? 5.723 9.465 -19.956 1.00 85.06 291 ALA A N 1
ATOM 2070 C CA . ALA A 1 291 ? 5.310 8.105 -19.620 1.00 85.06 291 ALA A CA 1
ATOM 2071 C C . ALA A 1 291 ? 5.842 7.086 -20.643 1.00 85.06 291 ALA A C 1
ATOM 2073 O O . ALA A 1 291 ? 6.398 6.056 -20.270 1.00 85.06 291 ALA A O 1
ATOM 2074 N N . LEU A 1 292 ? 5.761 7.414 -21.937 1.00 84.19 292 LEU A N 1
ATOM 2075 C CA . LEU A 1 292 ? 6.300 6.591 -23.021 1.00 84.19 292 LEU A CA 1
ATOM 2076 C C . LEU A 1 292 ? 7.834 6.498 -22.971 1.00 84.19 292 LEU A C 1
ATOM 2078 O O . LEU A 1 292 ? 8.390 5.434 -23.227 1.00 84.19 292 LEU A O 1
ATOM 2082 N N . SER A 1 293 ? 8.522 7.571 -22.573 1.00 85.75 293 SER A N 1
ATOM 2083 C CA . SER A 1 293 ? 9.969 7.551 -22.303 1.00 85.75 293 SER A CA 1
ATOM 2084 C C . SER A 1 293 ? 10.327 6.684 -21.081 1.00 85.75 293 SER A C 1
ATOM 2086 O O . SER A 1 293 ? 11.290 5.914 -21.109 1.00 85.75 293 SER A O 1
ATOM 2088 N N . GLY A 1 294 ? 9.505 6.718 -20.025 1.00 86.69 294 GLY A N 1
ATOM 2089 C CA . GLY A 1 294 ? 9.635 5.813 -18.877 1.00 86.69 294 GLY A CA 1
ATOM 2090 C C . GLY A 1 294 ? 9.554 4.337 -19.281 1.00 86.69 294 GLY A C 1
ATOM 2091 O O . GLY A 1 294 ? 10.416 3.542 -18.897 1.00 86.69 294 GLY A O 1
ATOM 2092 N N . LEU A 1 295 ? 8.600 3.996 -20.153 1.00 88.19 295 LEU A N 1
ATOM 2093 C CA . LEU A 1 295 ? 8.453 2.644 -20.702 1.00 88.19 295 LEU A CA 1
ATOM 2094 C C . LEU A 1 295 ? 9.675 2.198 -21.513 1.00 88.19 295 LEU A C 1
ATOM 2096 O O . LEU A 1 295 ? 10.072 1.036 -21.437 1.00 88.19 295 LEU A O 1
ATOM 2100 N N . GLN A 1 296 ? 10.329 3.110 -22.238 1.00 85.12 296 GLN A N 1
ATOM 2101 C CA . GLN A 1 296 ? 11.578 2.796 -22.940 1.00 85.12 296 GLN A CA 1
ATOM 2102 C C . GLN A 1 296 ? 12.692 2.370 -21.979 1.00 85.12 296 GLN A C 1
ATOM 2104 O O . GLN A 1 296 ? 13.462 1.474 -22.325 1.00 85.12 296 GLN A O 1
ATOM 2109 N N . SER A 1 297 ? 12.758 2.978 -20.791 1.00 89.50 297 SER A N 1
ATOM 2110 C CA . SER A 1 297 ? 13.730 2.618 -19.748 1.00 89.50 297 SER A CA 1
ATOM 2111 C C . SER A 1 297 ? 13.386 1.280 -19.089 1.00 89.50 297 SER A C 1
ATOM 2113 O O . SER A 1 297 ? 14.275 0.483 -18.789 1.00 89.50 297 SER A O 1
ATOM 2115 N N . GLN A 1 298 ? 12.094 0.993 -18.891 1.00 86.31 298 GLN A N 1
ATOM 2116 C CA . GLN A 1 298 ? 11.644 -0.318 -18.413 1.00 86.31 298 GLN A CA 1
ATOM 2117 C C . GLN A 1 298 ? 11.999 -1.423 -19.415 1.00 86.31 298 GLN A C 1
ATOM 2119 O O . GLN A 1 298 ? 12.515 -2.459 -18.999 1.00 86.31 298 GLN A O 1
ATOM 2124 N N . LEU A 1 299 ? 11.816 -1.186 -20.720 1.00 89.69 299 LEU A N 1
ATOM 2125 C CA . LEU A 1 299 ? 12.228 -2.120 -21.775 1.00 89.69 299 LEU A CA 1
ATOM 2126 C C . LEU A 1 299 ? 13.734 -2.387 -21.762 1.00 89.69 299 LEU A C 1
ATOM 2128 O O . LEU A 1 299 ? 14.125 -3.540 -21.902 1.00 89.69 299 LEU A O 1
ATOM 2132 N N . ASP A 1 300 ? 14.578 -1.379 -21.524 1.00 89.31 300 ASP A N 1
ATOM 2133 C CA . ASP A 1 300 ? 16.030 -1.594 -21.394 1.00 89.31 300 ASP A CA 1
ATOM 2134 C C . ASP A 1 300 ? 16.365 -2.512 -20.204 1.00 89.31 300 ASP A C 1
ATOM 2136 O O . ASP A 1 300 ? 17.212 -3.404 -20.300 1.00 89.31 300 ASP A O 1
ATOM 2140 N N . GLY A 1 301 ? 15.650 -2.349 -19.086 1.00 88.62 301 GLY A N 1
ATOM 2141 C CA . GLY A 1 301 ? 15.767 -3.238 -17.931 1.00 88.62 301 GLY A CA 1
ATOM 2142 C C . GLY A 1 301 ? 15.340 -4.675 -18.245 1.00 88.62 301 GLY A C 1
ATOM 2143 O O . GLY A 1 301 ? 16.032 -5.624 -17.871 1.00 88.62 301 GLY A O 1
ATOM 2144 N N . VAL A 1 302 ? 14.229 -4.847 -18.970 1.00 89.06 302 VAL A N 1
ATOM 2145 C CA . VAL A 1 302 ? 13.743 -6.164 -19.414 1.00 89.06 302 VAL A CA 1
ATOM 2146 C C . VAL A 1 302 ? 14.705 -6.788 -20.426 1.00 89.06 302 VAL A C 1
ATOM 2148 O O . VAL A 1 302 ? 14.954 -7.989 -20.356 1.00 89.06 302 VAL A O 1
ATOM 2151 N N . LYS A 1 303 ? 15.332 -5.991 -21.297 1.00 87.62 303 LYS A N 1
ATOM 2152 C CA . LYS A 1 303 ? 16.336 -6.449 -22.268 1.00 87.62 303 LYS A CA 1
ATOM 2153 C C . LYS A 1 303 ? 17.552 -7.048 -21.576 1.00 87.62 303 LYS A C 1
ATOM 2155 O O . LYS A 1 303 ? 17.994 -8.133 -21.938 1.00 87.62 303 LYS A O 1
ATOM 2160 N N . SER A 1 304 ? 18.037 -6.405 -20.515 1.00 88.62 304 SER A N 1
ATOM 2161 C CA . SER A 1 304 ? 19.147 -6.945 -19.721 1.00 88.62 304 SER A CA 1
ATOM 2162 C C . SER A 1 304 ? 18.820 -8.303 -19.084 1.00 88.62 304 SER A C 1
ATOM 2164 O O . SER A 1 304 ? 19.707 -9.142 -18.914 1.00 88.62 304 SER A O 1
ATOM 2166 N N . LEU A 1 305 ? 17.552 -8.537 -18.726 1.00 85.69 305 LEU A N 1
ATOM 2167 C CA . LEU A 1 305 ? 17.093 -9.840 -18.240 1.00 85.69 305 LEU A CA 1
ATOM 2168 C C . LEU A 1 305 ? 16.973 -10.840 -19.392 1.00 85.69 305 LEU A C 1
ATOM 2170 O O . LEU A 1 305 ? 17.485 -11.948 -19.280 1.00 85.69 305 LEU A O 1
ATOM 2174 N N . TRP A 1 306 ? 16.381 -10.432 -20.514 1.00 85.19 306 TRP A N 1
ATOM 2175 C CA . TRP A 1 306 ? 16.245 -11.227 -21.735 1.00 85.19 306 TRP A CA 1
ATOM 2176 C C . TRP A 1 306 ? 17.578 -11.773 -22.250 1.00 85.19 306 TRP A C 1
ATOM 2178 O O . TRP A 1 306 ? 17.683 -12.957 -22.563 1.00 85.19 306 TRP A O 1
ATOM 2188 N N . GLU A 1 307 ? 18.632 -10.957 -22.262 1.00 87.56 307 GLU A N 1
ATOM 2189 C CA . GLU A 1 307 ? 19.976 -11.381 -22.674 1.00 87.56 307 GLU A CA 1
ATOM 2190 C C . GLU A 1 307 ? 20.573 -12.463 -21.761 1.00 87.56 307 GLU A C 1
ATOM 2192 O O . GLU A 1 307 ? 21.401 -13.258 -22.208 1.00 87.56 307 GLU A O 1
ATOM 2197 N N . LYS A 1 308 ? 20.117 -12.539 -20.507 1.00 85.12 308 LYS A N 1
ATOM 2198 C CA . LYS A 1 308 ? 20.519 -13.560 -19.531 1.00 85.12 308 LYS A CA 1
ATOM 2199 C C . LYS A 1 308 ? 19.640 -14.812 -19.581 1.00 85.12 308 LYS A C 1
ATOM 2201 O O . LYS A 1 308 ? 19.989 -15.800 -18.936 1.00 85.12 308 LYS A O 1
ATOM 2206 N N . LEU A 1 309 ? 18.529 -14.802 -20.327 1.00 83.44 309 LEU A N 1
ATOM 2207 C CA . LEU A 1 309 ? 17.676 -15.981 -20.476 1.00 83.44 309 LEU A CA 1
ATOM 2208 C C . LEU A 1 309 ? 18.291 -16.993 -21.453 1.00 83.44 309 LEU A C 1
ATOM 2210 O O . LEU A 1 309 ? 18.779 -16.590 -22.518 1.00 83.44 309 LEU A O 1
ATOM 2214 N N . PRO A 1 310 ? 18.191 -18.303 -21.153 1.00 84.12 310 PRO A N 1
ATOM 2215 C CA . PRO A 1 310 ? 18.500 -19.354 -22.114 1.00 84.12 310 PRO A CA 1
ATOM 2216 C C . PRO A 1 310 ? 17.533 -19.306 -23.306 1.00 84.12 310 PRO A C 1
ATOM 2218 O O . PRO A 1 310 ? 16.376 -18.909 -23.166 1.00 84.12 310 PRO A O 1
ATOM 2221 N N . VAL A 1 311 ? 18.000 -19.733 -24.483 1.00 79.50 311 VAL A N 1
ATOM 2222 C CA . VAL A 1 311 ? 17.259 -19.640 -25.761 1.00 79.50 311 VAL A CA 1
ATOM 2223 C C . VAL A 1 311 ? 15.885 -20.325 -25.692 1.00 79.50 311 VAL A C 1
ATOM 2225 O O . VAL A 1 311 ? 14.899 -19.771 -26.171 1.00 79.50 311 VAL A O 1
ATOM 2228 N N . GLU A 1 312 ? 15.793 -21.462 -24.998 1.00 77.00 312 GLU A N 1
ATOM 2229 C CA . GLU A 1 312 ? 14.528 -22.176 -24.762 1.00 77.00 312 GLU A CA 1
ATOM 2230 C C . GLU A 1 312 ? 13.509 -21.337 -23.975 1.00 77.00 312 GLU A C 1
ATOM 2232 O O . GLU A 1 312 ? 12.322 -21.331 -24.287 1.00 77.00 312 GLU A O 1
ATOM 2237 N N . ALA A 1 313 ? 13.970 -20.568 -22.984 1.00 81.06 313 ALA A N 1
ATOM 2238 C CA . ALA A 1 313 ? 13.111 -19.703 -22.179 1.00 81.06 313 ALA A CA 1
ATOM 2239 C C . ALA A 1 313 ? 12.659 -18.457 -22.955 1.00 81.06 313 ALA A C 1
ATOM 2241 O O . ALA A 1 313 ? 11.535 -17.995 -22.765 1.00 81.06 313 ALA A O 1
ATOM 2242 N N . ARG A 1 314 ? 13.505 -17.935 -23.854 1.00 86.75 314 ARG A N 1
ATOM 2243 C CA . ARG A 1 314 ? 13.150 -16.811 -24.735 1.00 86.75 314 ARG A CA 1
ATOM 2244 C C . ARG A 1 314 ? 11.979 -17.172 -25.640 1.00 86.75 314 ARG A C 1
ATOM 2246 O O . ARG A 1 314 ? 11.033 -16.400 -25.722 1.00 86.75 314 ARG A O 1
ATOM 2253 N N . LYS A 1 315 ? 11.987 -18.368 -26.238 1.00 86.19 315 LYS A N 1
ATOM 2254 C CA . LYS A 1 315 ? 10.902 -18.838 -27.113 1.00 86.19 315 LYS A CA 1
ATOM 2255 C C . LYS A 1 315 ? 9.537 -18.829 -26.413 1.00 86.19 315 LYS A C 1
ATOM 2257 O O . LYS A 1 315 ? 8.570 -18.322 -26.975 1.00 86.19 315 LYS A O 1
ATOM 2262 N N . THR A 1 316 ? 9.474 -19.311 -25.172 1.00 83.12 316 THR A N 1
ATOM 2263 C CA . THR A 1 316 ? 8.244 -19.293 -24.362 1.00 83.12 316 THR A CA 1
ATOM 2264 C C . THR A 1 316 ? 7.739 -17.872 -24.118 1.00 83.12 316 THR A C 1
ATOM 2266 O O . THR A 1 316 ? 6.538 -17.621 -24.175 1.00 83.12 316 THR A O 1
ATOM 2269 N N . VAL A 1 317 ? 8.647 -16.922 -23.882 1.00 84.56 317 VAL A N 1
ATOM 2270 C CA . VAL A 1 317 ? 8.293 -15.510 -23.688 1.00 84.56 317 VAL A CA 1
ATOM 2271 C C . VAL A 1 317 ? 7.792 -14.881 -24.999 1.00 84.56 317 VAL A C 1
ATOM 2273 O O . VAL A 1 317 ? 6.821 -14.123 -24.967 1.00 84.56 317 VAL A O 1
ATOM 2276 N N . VAL A 1 318 ? 8.390 -15.211 -26.156 1.00 88.50 318 VAL A N 1
ATOM 2277 C CA . VAL A 1 318 ? 7.887 -14.764 -27.473 1.00 88.50 318 VAL A CA 1
ATOM 2278 C C . VAL A 1 318 ? 6.448 -15.238 -27.676 1.00 88.50 318 VAL A C 1
ATOM 2280 O O . VAL A 1 318 ? 5.570 -14.437 -27.992 1.00 88.50 318 VAL A O 1
ATOM 2283 N N . GLU A 1 319 ? 6.182 -16.528 -27.451 1.00 85.31 319 GLU A N 1
ATOM 2284 C CA . GLU A 1 319 ? 4.842 -17.109 -27.610 1.00 85.31 319 GLU A CA 1
ATOM 2285 C C . GLU A 1 319 ? 3.833 -16.486 -26.634 1.00 85.31 319 GLU A C 1
ATOM 2287 O O . GLU A 1 319 ? 2.721 -16.131 -27.032 1.00 85.31 319 GLU A O 1
ATOM 2292 N N . ALA A 1 320 ? 4.234 -16.273 -25.377 1.00 81.62 320 ALA A N 1
ATOM 2293 C CA . ALA A 1 320 ? 3.387 -15.660 -24.357 1.00 81.62 320 ALA A CA 1
ATOM 2294 C C . ALA A 1 320 ? 3.040 -14.193 -24.665 1.00 81.62 320 ALA A C 1
ATOM 2296 O O . ALA A 1 320 ? 1.945 -13.732 -24.339 1.00 81.62 320 ALA A O 1
ATOM 2297 N N . THR A 1 321 ? 3.945 -13.452 -25.310 1.00 83.38 321 THR A N 1
ATOM 2298 C CA . THR A 1 321 ? 3.778 -12.011 -25.573 1.00 83.38 321 THR A CA 1
ATOM 2299 C C . THR A 1 321 ? 3.332 -11.677 -26.998 1.00 83.38 321 THR A C 1
ATOM 2301 O O . THR A 1 321 ? 3.022 -10.520 -27.297 1.00 83.38 321 THR A O 1
ATOM 2304 N N . ALA A 1 322 ? 3.178 -12.677 -27.870 1.00 85.75 322 ALA A N 1
ATOM 2305 C CA . ALA A 1 322 ? 2.711 -12.504 -29.246 1.00 85.75 322 ALA A CA 1
ATOM 2306 C C . ALA A 1 322 ? 1.353 -11.778 -29.338 1.00 85.75 322 ALA A C 1
ATOM 2308 O O . ALA A 1 322 ? 1.176 -10.871 -30.149 1.00 85.75 322 ALA A O 1
ATOM 2309 N N . THR A 1 323 ? 0.400 -12.114 -28.464 1.00 85.12 323 THR A N 1
ATOM 2310 C CA . THR A 1 323 ? -0.928 -11.469 -28.468 1.00 85.12 323 THR A CA 1
ATOM 2311 C C . THR A 1 323 ? -0.853 -10.008 -28.011 1.00 85.12 323 THR A C 1
ATOM 2313 O O . THR A 1 323 ? -1.485 -9.133 -28.604 1.00 85.12 323 THR A O 1
ATOM 2316 N N . ALA A 1 324 ? -0.050 -9.730 -26.980 1.00 82.38 324 ALA A N 1
ATOM 2317 C CA . ALA A 1 324 ? 0.128 -8.385 -26.439 1.00 82.38 324 ALA A CA 1
ATOM 2318 C C . ALA A 1 324 ? 0.854 -7.463 -27.434 1.00 82.38 324 ALA A C 1
ATOM 2320 O O . ALA A 1 324 ? 0.432 -6.328 -27.651 1.00 82.38 324 ALA A O 1
ATOM 2321 N N . SER A 1 325 ? 1.884 -7.978 -28.111 1.00 84.25 325 SER A N 1
ATOM 2322 C CA . SER A 1 325 ? 2.613 -7.240 -29.148 1.00 84.25 325 SER A CA 1
ATOM 2323 C C . SER A 1 325 ? 1.733 -6.894 -30.355 1.00 84.25 325 SER A C 1
ATOM 2325 O O . SER A 1 325 ? 1.780 -5.764 -30.844 1.00 84.25 325 SER A O 1
ATOM 2327 N N . ALA A 1 326 ? 0.865 -7.814 -30.794 1.00 86.81 326 ALA A N 1
ATOM 2328 C CA . ALA A 1 326 ? -0.090 -7.555 -31.871 1.00 86.81 326 ALA A CA 1
ATOM 2329 C C . ALA A 1 326 ? -1.111 -6.466 -31.493 1.00 86.81 326 ALA A C 1
ATOM 2331 O O . ALA A 1 326 ? -1.379 -5.560 -32.287 1.00 86.81 326 ALA A O 1
ATOM 2332 N N . ALA A 1 327 ? -1.646 -6.519 -30.268 1.00 85.25 327 ALA A N 1
ATOM 2333 C CA . ALA A 1 327 ? -2.568 -5.507 -29.757 1.00 85.25 327 ALA A CA 1
ATOM 2334 C C . ALA A 1 327 ? -1.903 -4.124 -29.656 1.00 85.25 327 ALA A C 1
ATOM 2336 O O . ALA A 1 327 ? -2.480 -3.126 -30.091 1.00 85.25 327 ALA A O 1
ATOM 2337 N N . PHE A 1 328 ? -0.667 -4.076 -29.153 1.00 86.69 328 PHE A N 1
ATOM 2338 C CA . PHE A 1 328 ? 0.114 -2.847 -29.069 1.00 86.69 328 PHE A CA 1
ATOM 2339 C C . PHE A 1 328 ? 0.376 -2.243 -30.454 1.00 86.69 328 PHE A C 1
ATOM 2341 O O . PHE A 1 328 ? 0.104 -1.063 -30.664 1.00 86.69 328 PHE A O 1
ATOM 2348 N N . LYS A 1 329 ? 0.819 -3.052 -31.427 1.00 86.44 329 LYS A N 1
ATOM 2349 C CA . LYS A 1 329 ? 1.047 -2.594 -32.807 1.00 86.44 329 LYS A CA 1
ATOM 2350 C C . LYS A 1 329 ? -0.217 -1.974 -33.411 1.00 86.44 329 LYS A C 1
ATOM 2352 O O . LYS A 1 329 ? -0.152 -0.879 -33.957 1.00 86.44 329 LYS A O 1
ATOM 2357 N N . SER A 1 330 ? -1.373 -2.618 -33.228 1.00 89.06 330 SER A N 1
ATOM 2358 C CA . SER A 1 330 ? -2.656 -2.088 -33.710 1.00 89.06 330 SER A CA 1
ATOM 2359 C C . SER A 1 330 ? -3.016 -0.731 -33.092 1.00 89.06 330 SER A C 1
ATOM 2361 O O . SER A 1 330 ? -3.604 0.114 -33.768 1.00 89.06 330 SER A O 1
ATOM 2363 N N . LEU A 1 331 ? -2.676 -0.501 -31.821 1.00 85.38 331 LEU A N 1
ATOM 2364 C CA . LEU A 1 331 ? -2.906 0.785 -31.159 1.00 85.38 331 LEU A CA 1
ATOM 2365 C C . LEU A 1 331 ? -1.924 1.861 -31.606 1.00 85.38 331 LEU A C 1
ATOM 2367 O O . LEU A 1 331 ? -2.328 3.011 -31.738 1.00 85.38 331 LEU A O 1
ATOM 2371 N N . VAL A 1 332 ? -0.668 1.498 -31.868 1.00 87.00 332 VAL A N 1
ATOM 2372 C CA . VAL A 1 332 ? 0.309 2.418 -32.459 1.00 87.00 332 VAL A CA 1
ATOM 2373 C C . VAL A 1 332 ? -0.173 2.886 -33.828 1.00 87.00 332 VAL A C 1
ATOM 2375 O O . VAL A 1 332 ? -0.192 4.089 -34.071 1.00 87.00 332 VAL A O 1
ATOM 2378 N N . ASP A 1 333 ? -0.633 1.968 -34.683 1.00 88.31 333 ASP A N 1
ATOM 2379 C CA . ASP A 1 333 ? -1.165 2.311 -36.006 1.00 88.31 333 ASP A CA 1
ATOM 2380 C C . ASP A 1 333 ? -2.355 3.279 -35.887 1.00 88.31 333 ASP A C 1
ATOM 2382 O O . ASP A 1 333 ? -2.346 4.344 -36.502 1.00 88.31 333 ASP A O 1
ATOM 2386 N N . LYS A 1 334 ? -3.314 2.995 -34.993 1.00 86.75 334 LYS A N 1
ATOM 2387 C CA . LYS A 1 334 ? -4.441 3.903 -34.709 1.00 86.75 334 LYS A CA 1
ATOM 2388 C C . LYS A 1 334 ? -4.003 5.260 -34.164 1.00 86.75 334 LYS A C 1
ATOM 2390 O O . LYS A 1 334 ? -4.591 6.273 -34.519 1.00 86.75 334 LYS A O 1
ATOM 2395 N N . ALA A 1 335 ? -2.995 5.300 -33.295 1.00 82.94 335 ALA A N 1
ATOM 2396 C CA . ALA A 1 335 ? -2.481 6.549 -32.739 1.00 82.94 335 ALA A CA 1
ATOM 2397 C C . ALA A 1 335 ? -1.782 7.404 -33.808 1.00 82.94 335 ALA A C 1
ATOM 2399 O O . ALA A 1 335 ? -1.873 8.630 -33.766 1.00 82.94 335 ALA A O 1
ATOM 2400 N N . MET A 1 336 ? -1.126 6.776 -34.790 1.00 82.44 336 MET A N 1
ATOM 2401 C CA . MET A 1 336 ? -0.535 7.474 -35.935 1.00 82.44 336 MET A CA 1
ATOM 2402 C C . MET A 1 336 ? -1.584 8.049 -36.896 1.00 82.44 336 MET A C 1
ATOM 2404 O O . MET A 1 336 ? -1.298 9.034 -37.573 1.00 82.44 336 MET A O 1
ATOM 2408 N N . GLU A 1 337 ? -2.792 7.482 -36.936 1.00 87.62 337 GLU A N 1
ATOM 2409 C CA . GLU A 1 337 ? -3.917 8.015 -37.717 1.00 87.62 337 GLU A CA 1
ATOM 2410 C C . GLU A 1 337 ? -4.561 9.259 -37.078 1.00 87.62 337 GLU A C 1
ATOM 2412 O O . GLU A 1 337 ? -5.304 9.977 -37.750 1.00 87.62 337 GLU A O 1
ATOM 2417 N N . ILE A 1 338 ? -4.277 9.554 -35.800 1.00 82.94 338 ILE A N 1
ATOM 2418 C CA . ILE A 1 338 ? -4.828 10.731 -35.117 1.00 82.94 338 ILE A CA 1
ATOM 2419 C C . ILE A 1 338 ? -4.077 12.000 -35.575 1.00 82.94 338 ILE A C 1
ATOM 2421 O O . ILE A 1 338 ? -2.858 12.107 -35.382 1.00 82.94 338 ILE A O 1
ATOM 2425 N N . PRO A 1 339 ? -4.783 13.013 -36.118 1.00 79.94 339 PRO A N 1
ATOM 2426 C CA . PRO A 1 339 ? -4.171 14.269 -36.546 1.00 79.94 339 PRO A CA 1
ATOM 2427 C C . PRO A 1 339 ? -3.408 14.966 -35.407 1.00 79.94 339 PRO A C 1
ATOM 2429 O O . PRO A 1 339 ? -3.949 15.181 -34.323 1.00 79.94 339 PRO A O 1
ATOM 2432 N N . GLY A 1 340 ? -2.144 15.324 -35.651 1.00 77.62 340 GLY A N 1
ATOM 2433 C CA . GLY A 1 340 ? -1.268 16.014 -34.691 1.00 77.62 340 GLY A CA 1
ATOM 2434 C C . GLY A 1 340 ? -0.610 15.123 -33.625 1.00 77.62 340 GLY A C 1
ATOM 2435 O O . GLY A 1 340 ? 0.358 15.546 -32.997 1.00 77.62 340 GLY A O 1
ATOM 2436 N N . VAL A 1 341 ? -1.064 13.878 -33.442 1.00 82.81 341 VAL A N 1
ATOM 2437 C CA . VAL A 1 341 ? -0.445 12.908 -32.516 1.00 82.81 341 VAL A CA 1
ATOM 2438 C C . VAL A 1 341 ? 0.778 12.254 -33.147 1.00 82.81 341 VAL A C 1
ATOM 2440 O O . VAL A 1 341 ? 1.834 12.176 -32.514 1.00 82.81 341 VAL A O 1
ATOM 2443 N N . GLY A 1 342 ? 0.659 11.834 -34.411 1.00 77.75 342 GLY A N 1
ATOM 2444 C CA . GLY A 1 342 ? 1.747 11.194 -35.149 1.00 77.75 342 GLY A CA 1
ATOM 2445 C C . GLY A 1 342 ? 3.019 12.042 -35.172 1.00 77.75 342 GLY A C 1
ATOM 2446 O O . GLY A 1 342 ? 4.090 11.546 -34.859 1.00 77.75 342 GLY A O 1
ATOM 2447 N N . GLU A 1 343 ? 2.924 13.345 -35.428 1.00 84.19 343 GLU A N 1
ATOM 2448 C CA . GLU A 1 343 ? 4.097 14.234 -35.510 1.00 84.19 343 GLU A CA 1
ATOM 2449 C C . GLU A 1 343 ? 4.869 14.359 -34.185 1.00 84.19 343 GLU A C 1
ATOM 2451 O O . GLU A 1 343 ? 6.079 14.587 -34.187 1.00 84.19 343 GLU A O 1
ATOM 2456 N N . LYS A 1 344 ? 4.182 14.188 -33.051 1.00 82.31 344 LYS A N 1
ATOM 2457 C CA . LYS A 1 344 ? 4.745 14.351 -31.704 1.00 82.31 344 LYS A CA 1
ATOM 2458 C C . LYS A 1 344 ? 5.239 13.031 -31.120 1.00 82.31 344 LYS A C 1
ATOM 2460 O O . LYS A 1 344 ? 6.302 12.991 -30.506 1.00 82.31 344 LYS A O 1
ATOM 2465 N N . LEU A 1 345 ? 4.479 11.953 -31.310 1.00 84.50 345 LEU A N 1
ATOM 2466 C CA . LEU A 1 345 ? 4.770 10.652 -30.708 1.00 84.50 345 LEU A CA 1
ATOM 2467 C C . LEU A 1 345 ? 5.599 9.729 -31.591 1.00 84.50 345 LEU A C 1
ATOM 2469 O O . LEU A 1 345 ? 6.248 8.835 -31.053 1.00 84.50 345 LEU A O 1
ATOM 2473 N N . LYS A 1 346 ? 5.630 9.941 -32.911 1.00 84.75 346 LYS A N 1
ATOM 2474 C CA . LYS A 1 346 ? 6.348 9.074 -33.854 1.00 84.75 346 LYS A CA 1
ATOM 2475 C C . LYS A 1 346 ? 7.768 8.683 -33.421 1.00 84.75 346 LYS A C 1
ATOM 2477 O O . LYS A 1 346 ? 8.019 7.484 -33.385 1.00 84.75 346 LYS A O 1
ATOM 2482 N N . PRO A 1 347 ? 8.682 9.595 -33.030 1.00 87.62 347 PRO A N 1
ATOM 2483 C CA . PRO A 1 347 ? 10.038 9.185 -32.648 1.00 87.62 347 PRO A CA 1
ATOM 2484 C C . PRO A 1 347 ? 10.069 8.292 -31.398 1.00 87.62 347 PRO A C 1
ATOM 2486 O O . PRO A 1 347 ? 10.913 7.405 -31.290 1.00 87.62 347 PRO A O 1
ATOM 2489 N N . VAL A 1 348 ? 9.142 8.495 -30.459 1.00 85.56 348 VAL A N 1
ATOM 2490 C CA . VAL A 1 348 ? 9.070 7.712 -29.219 1.00 85.56 348 VAL A CA 1
ATOM 2491 C C . VAL A 1 348 ? 8.405 6.358 -29.469 1.00 85.56 348 VAL A C 1
ATOM 2493 O O . VAL A 1 348 ? 8.889 5.342 -28.972 1.00 85.56 348 VAL A O 1
ATOM 2496 N N . LEU A 1 349 ? 7.338 6.329 -30.275 1.00 86.94 349 LEU A N 1
ATOM 2497 C CA . LEU A 1 349 ? 6.631 5.107 -30.657 1.00 86.94 349 LEU A CA 1
ATOM 2498 C C . LEU A 1 349 ? 7.472 4.219 -31.571 1.00 86.94 349 LEU A C 1
ATOM 2500 O O . LEU A 1 349 ? 7.530 3.020 -31.327 1.00 86.94 349 LEU A O 1
ATOM 2504 N N . ASP A 1 350 ? 8.185 4.787 -32.545 1.00 86.56 350 ASP A N 1
ATOM 2505 C CA . ASP A 1 350 ? 9.098 4.030 -33.409 1.00 86.56 350 ASP A CA 1
ATOM 2506 C C . ASP A 1 350 ? 10.217 3.386 -32.572 1.00 86.56 350 ASP A C 1
ATOM 2508 O O . ASP A 1 350 ? 10.515 2.203 -32.732 1.00 86.56 350 ASP A O 1
ATOM 2512 N N . ALA A 1 351 ? 10.783 4.119 -31.606 1.00 88.56 351 ALA A N 1
ATOM 2513 C CA . ALA A 1 351 ? 11.784 3.574 -30.690 1.00 88.56 351 ALA A CA 1
ATOM 2514 C C . ALA A 1 351 ? 11.211 2.510 -29.732 1.00 88.56 351 ALA A C 1
ATOM 2516 O O . ALA A 1 351 ? 11.892 1.532 -29.425 1.00 88.56 351 ALA A O 1
ATOM 2517 N N . LEU A 1 352 ? 9.961 2.660 -29.279 1.00 86.06 352 LEU A N 1
ATOM 2518 C CA . LEU A 1 352 ? 9.265 1.654 -28.467 1.00 86.06 352 LEU A CA 1
ATOM 2519 C C . LEU A 1 352 ? 8.990 0.373 -29.260 1.00 86.06 352 LEU A C 1
ATOM 2521 O O . LEU A 1 352 ? 9.271 -0.715 -28.768 1.00 86.06 352 LEU A O 1
ATOM 2525 N N . VAL A 1 353 ? 8.480 0.496 -30.487 1.00 87.69 353 VAL A N 1
ATOM 2526 C CA . VAL A 1 353 ? 8.235 -0.635 -31.393 1.00 87.69 353 VAL A CA 1
ATOM 2527 C C . VAL A 1 353 ? 9.545 -1.343 -31.728 1.00 87.69 353 VAL A C 1
ATOM 2529 O O . VAL A 1 353 ? 9.589 -2.569 -31.681 1.00 87.69 353 VAL A O 1
ATOM 2532 N N . ALA A 1 354 ? 10.616 -0.595 -32.010 1.00 88.81 354 ALA A N 1
ATOM 2533 C CA . ALA A 1 354 ? 11.933 -1.166 -32.277 1.00 88.81 354 ALA A CA 1
ATOM 2534 C C . ALA A 1 354 ? 12.443 -1.984 -31.083 1.00 88.81 354 ALA A C 1
ATOM 2536 O O . ALA A 1 354 ? 12.801 -3.144 -31.260 1.00 88.81 354 ALA A O 1
ATOM 2537 N N . LYS A 1 355 ? 12.394 -1.421 -29.868 1.00 86.81 355 LYS A N 1
ATOM 2538 C CA . LYS A 1 355 ? 12.792 -2.116 -28.633 1.00 86.81 355 LYS A CA 1
ATOM 2539 C C . LYS A 1 355 ? 11.922 -3.334 -28.336 1.00 86.81 355 LYS A C 1
ATOM 2541 O O . LYS A 1 355 ? 12.438 -4.374 -27.953 1.00 86.81 355 LYS A O 1
ATOM 2546 N N . MET A 1 356 ? 10.608 -3.231 -28.523 1.00 84.94 356 MET A N 1
ATOM 2547 C CA . MET A 1 356 ? 9.695 -4.358 -28.312 1.00 84.94 356 MET A CA 1
ATOM 2548 C C . MET A 1 356 ? 9.893 -5.478 -29.337 1.00 84.94 356 MET A C 1
ATOM 2550 O O . MET A 1 356 ? 9.746 -6.648 -28.992 1.00 84.94 356 MET A O 1
ATOM 2554 N N . GLY A 1 357 ? 10.305 -5.137 -30.560 1.00 82.88 357 GLY A N 1
ATOM 2555 C CA . GLY A 1 357 ? 10.691 -6.106 -31.583 1.00 82.88 357 GLY A CA 1
ATOM 2556 C C . GLY A 1 357 ? 11.928 -6.936 -31.221 1.00 82.88 357 GLY A C 1
ATOM 2557 O O . GLY A 1 357 ? 12.062 -8.060 -31.688 1.00 82.88 357 GLY A O 1
ATOM 2558 N N . GLU A 1 358 ? 12.808 -6.445 -30.344 1.00 84.75 358 GLU A N 1
ATOM 2559 C CA . GLU A 1 358 ? 13.990 -7.202 -29.895 1.00 84.75 358 GLU A CA 1
ATOM 2560 C C . GLU A 1 358 ? 13.631 -8.414 -29.019 1.00 84.75 358 GLU A C 1
ATOM 2562 O O . GLU A 1 358 ? 14.443 -9.323 -28.854 1.00 84.75 358 GLU A O 1
ATOM 2567 N N . PHE A 1 359 ? 12.414 -8.435 -28.469 1.00 81.56 359 PHE A N 1
ATOM 2568 C CA . PHE A 1 359 ? 11.883 -9.536 -27.663 1.00 81.56 359 PHE A CA 1
ATOM 2569 C C . PHE A 1 359 ? 11.027 -10.510 -28.468 1.00 81.56 359 PHE A C 1
ATOM 2571 O O . PHE A 1 359 ? 10.539 -11.483 -27.905 1.00 81.56 359 PHE A O 1
ATOM 2578 N N . THR A 1 360 ? 10.798 -10.240 -29.754 1.00 71.69 360 THR A N 1
ATOM 2579 C CA . THR A 1 360 ? 10.041 -11.118 -30.657 1.00 71.69 360 THR A CA 1
ATOM 2580 C C . THR A 1 360 ? 10.912 -11.736 -31.753 1.00 71.69 360 THR A C 1
ATOM 2582 O O . THR A 1 360 ? 10.398 -12.520 -32.553 1.00 71.69 360 THR A O 1
ATOM 2585 N N . ALA A 1 361 ? 12.204 -11.387 -31.776 1.00 59.53 361 ALA A N 1
ATOM 2586 C CA . ALA A 1 361 ? 13.216 -11.843 -32.729 1.00 59.53 361 ALA A CA 1
ATOM 2587 C C . ALA A 1 361 ? 13.897 -13.159 -32.327 1.00 59.53 361 ALA A C 1
ATOM 2589 O O . ALA A 1 361 ? 14.103 -13.392 -31.109 1.00 59.53 361 ALA A O 1
#

Sequence (361 aa):
MASIIDVIKDQLSGDMLGKMSSAIGESEAKTRSAAGAAVPSVLALLANEVLSGKGAGAVLETLKKYAGGDETATLRSPGAHAPGETPSAGSDVLGSLLGPNFSTLINILSKFSGVGLSAVKTLLSHLGPIILGAVAAQMKSRGGLNPSSLTSFFAAEKANITKALPAGLSLGDFPSIPGVPTSVHRREAQGSSIPGWILPALALGLIGLATWYFMSGPFKTPQTDVVPLPKPTEAAPAVVAEAEKPALPEVTLPPPTADEVSMRLNDVYGEATRYLTDVKDAAGAETALPALSGLQSQLDGVKSLWEKLPVEARKTVVEATATASAAFKSLVDKAMEIPGVGEKLKPVLDALVAKMGEFTA